Protein AF-A0A1Y0NE53-F1 (afdb_monomer_lite)

Radius of gyration: 18.26 Å; chains: 1; bounding box: 51×48×51 Å

Secondary structure (DSSP, 8-state):
---------------S----------SSPPPGGGHHHHHHHHHHHHHHTTT-B-TTSSSBTHHHHHHHHHHHHHHHHHS--S-HHHHHHHHHHTTHHHHH---HHHHHHHH-HHHHHHHHHHSPPTTS-HHHHHHHHHHHHTTS-HHHHHHHHHHHHHH--SSPPTT--HHHHHHHHHHHHHHHHHHGGG-HHHHHHHHHHHHT--SS---

pLDDT: mean 86.28, std 17.96, range [30.95, 98.81]

Foldseek 3Di:
DDDPPPPDPPDPPPPDDPPPPDDDPQQQDDDPVQVVLLVLLLVVLCVLQVPPADPPDPHGPSVLLVQLLVLLVVLCSVPNAPDSNLLSSCSNCQCSCAPRVDDLVVCCVSNNNLNSQLSVLSHFDPPDDPVVSLVSSLVSNVVHQLSSLSSNLSSLLSVLDPADDPPDDLVRLVVSLVSLVVSLVSRVVSGVVSSVSSVVSSVPYDSHDDD

Sequence (211 aa):
MDVSTSRTFQHIRIKESVTMQGIPPVQNPVSLSGTDAWLSAWIFAAETHAKQTMPGSERPYLQHLGHVAMEILVAHQHQALPDLNLAMMCAVLHDSIEDQGVSHDLLARKFGQAVANGVLALSKRDDLPKAEAMADSLARIRLQPPSVWCVKLADRISNLSSPPPPHWSGEKAGLYAREGETILLALGDAHAYLAERLRQKSDRYPLTLPL

Structure (mmCIF, N/CA/C/O backbone):
data_AF-A0A1Y0NE53-F1
#
_entry.id   AF-A0A1Y0NE53-F1
#
loop_
_atom_site.group_PDB
_atom_site.id
_atom_site.type_symbol
_atom_site.label_atom_id
_atom_site.label_alt_id
_atom_site.label_comp_id
_atom_site.label_asym_id
_atom_site.label_entity_id
_atom_site.label_seq_id
_atom_site.pdbx_PDB_ins_code
_atom_site.Cartn_x
_atom_site.Cartn_y
_atom_site.Cartn_z
_atom_site.occupancy
_atom_site.B_iso_or_equiv
_atom_site.auth_seq_id
_atom_site.auth_comp_id
_atom_site.auth_asym_id
_atom_site.auth_atom_id
_atom_site.pdbx_PDB_model_num
ATOM 1 N N . MET A 1 1 ? 36.417 11.477 28.570 1.00 37.09 1 MET A N 1
ATOM 2 C CA . MET A 1 1 ? 35.772 10.606 27.570 1.00 37.09 1 MET A CA 1
ATOM 3 C C . MET A 1 1 ? 34.435 11.244 27.275 1.00 37.09 1 MET A C 1
ATOM 5 O O . MET A 1 1 ? 33.547 11.166 28.108 1.00 37.09 1 MET A O 1
ATOM 9 N N . ASP A 1 2 ? 34.372 11.997 26.185 1.00 30.95 2 ASP A N 1
ATOM 10 C CA . ASP A 1 2 ? 33.197 12.764 25.781 1.00 30.95 2 ASP A CA 1
ATOM 11 C C . ASP A 1 2 ? 32.654 12.121 24.501 1.00 30.95 2 ASP A C 1
ATOM 13 O O . ASP A 1 2 ? 33.385 11.972 23.518 1.00 30.95 2 ASP A O 1
ATOM 17 N N . VAL A 1 3 ? 31.418 11.627 24.553 1.00 39.97 3 VAL A N 1
ATOM 18 C CA . VAL A 1 3 ? 30.765 10.920 23.445 1.00 39.97 3 VAL A CA 1
ATOM 19 C C . VAL A 1 3 ? 30.000 11.954 22.628 1.00 39.97 3 VAL A C 1
ATOM 21 O O . VAL A 1 3 ? 28.787 12.102 22.740 1.00 39.97 3 VAL A O 1
ATOM 24 N N . SER A 1 4 ? 30.724 12.671 21.773 1.00 37.38 4 SER A N 1
ATOM 25 C CA . SER A 1 4 ? 30.123 13.466 20.704 1.00 37.38 4 SER A CA 1
ATOM 26 C C . SER A 1 4 ? 29.714 12.531 19.565 1.00 37.38 4 SER A C 1
ATOM 28 O O . SER A 1 4 ? 30.517 12.172 18.706 1.00 37.38 4 SER A O 1
ATOM 30 N N . THR A 1 5 ? 28.453 12.100 19.555 1.00 40.59 5 THR A N 1
ATOM 31 C CA . THR A 1 5 ? 27.825 11.514 18.359 1.00 40.59 5 THR A CA 1
ATOM 32 C C . THR A 1 5 ? 27.088 12.613 17.603 1.00 40.59 5 THR A C 1
ATOM 34 O O . THR A 1 5 ? 25.864 12.683 17.574 1.00 40.59 5 THR A O 1
ATOM 37 N N . SER A 1 6 ? 27.855 13.496 16.964 1.00 40.50 6 SER A N 1
ATOM 38 C CA . SER A 1 6 ? 27.324 14.379 15.928 1.00 40.50 6 SER A CA 1
ATOM 39 C C . SER A 1 6 ? 27.139 13.562 14.647 1.00 40.50 6 SER A C 1
ATOM 41 O O . SER A 1 6 ? 28.058 13.422 13.841 1.00 40.50 6 SER A O 1
ATOM 43 N N . ARG A 1 7 ? 25.961 12.948 14.471 1.00 46.78 7 ARG A N 1
ATOM 44 C CA . ARG A 1 7 ? 25.564 12.409 13.163 1.00 46.78 7 ARG A CA 1
ATOM 45 C C . ARG A 1 7 ? 25.178 13.579 12.270 1.00 46.78 7 ARG A C 1
ATOM 47 O O . ARG A 1 7 ? 24.151 14.226 12.451 1.00 46.78 7 ARG A O 1
ATOM 54 N N . THR A 1 8 ? 26.055 13.853 11.321 1.00 41.12 8 THR A N 1
ATOM 55 C CA . THR A 1 8 ? 25.928 14.894 10.314 1.00 41.12 8 THR A CA 1
ATOM 56 C C . THR A 1 8 ? 24.722 14.606 9.411 1.00 41.12 8 THR A C 1
ATOM 58 O O . THR A 1 8 ? 24.760 13.691 8.594 1.00 41.12 8 THR A O 1
ATOM 61 N N . PHE A 1 9 ? 23.653 15.400 9.517 1.00 44.00 9 PHE A N 1
ATOM 62 C CA . PHE A 1 9 ? 22.624 15.492 8.476 1.00 44.00 9 PHE A CA 1
ATOM 63 C C . PHE A 1 9 ? 23.214 16.246 7.276 1.00 44.00 9 PHE A C 1
ATOM 65 O O . PHE A 1 9 ? 23.036 17.454 7.125 1.00 44.00 9 PHE A O 1
ATOM 72 N N . GLN A 1 10 ? 23.975 15.557 6.426 1.00 47.59 10 GLN A N 1
ATOM 73 C CA . GLN A 1 10 ? 24.395 16.122 5.148 1.00 47.59 10 GLN A CA 1
ATOM 74 C C . GLN A 1 10 ? 23.252 16.006 4.125 1.00 47.59 10 GLN A C 1
ATOM 76 O O . GLN A 1 10 ? 23.006 14.957 3.548 1.00 47.59 10 GLN A O 1
ATOM 81 N N . HIS A 1 11 ? 22.604 17.150 3.888 1.00 43.47 11 HIS A N 1
ATOM 82 C CA . HIS A 1 11 ? 21.958 17.556 2.634 1.00 43.47 11 HIS A CA 1
ATOM 83 C C . HIS A 1 11 ? 20.793 16.705 2.095 1.00 43.47 11 HIS A C 1
ATOM 85 O O . HIS A 1 11 ? 20.888 16.113 1.021 1.00 43.47 11 HIS A O 1
ATOM 91 N N . ILE A 1 12 ? 19.609 16.828 2.705 1.00 47.75 12 ILE A N 1
ATOM 92 C CA . ILE A 1 12 ? 18.363 16.718 1.927 1.00 47.75 12 ILE A CA 1
ATOM 93 C C . ILE A 1 12 ? 18.223 18.022 1.127 1.00 47.75 12 ILE A C 1
ATOM 95 O O . ILE A 1 12 ? 17.669 19.010 1.604 1.00 47.75 12 ILE A O 1
ATOM 99 N N . ARG A 1 13 ? 18.782 18.067 -0.088 1.00 45.47 13 ARG A N 1
ATOM 100 C CA . ARG A 1 13 ? 18.422 19.110 -1.059 1.00 45.47 13 ARG A CA 1
ATOM 101 C C . ARG A 1 13 ? 17.081 18.723 -1.671 1.00 45.47 13 ARG A C 1
ATOM 103 O O . ARG A 1 13 ? 17.039 17.843 -2.527 1.00 45.47 13 ARG A O 1
ATOM 110 N N . ILE A 1 14 ? 16.006 19.401 -1.273 1.00 45.88 14 ILE A N 1
ATOM 111 C CA . ILE A 1 14 ? 14.791 19.455 -2.090 1.00 45.88 14 ILE A CA 1
ATOM 112 C C . ILE A 1 14 ? 15.197 20.197 -3.368 1.00 45.88 14 ILE A C 1
ATOM 114 O O . ILE A 1 14 ? 15.384 21.414 -3.356 1.00 45.88 14 ILE A O 1
ATOM 118 N N . LYS A 1 15 ? 15.466 19.460 -4.450 1.00 46.59 15 LYS A N 1
ATOM 119 C CA . LYS A 1 15 ? 15.551 20.073 -5.774 1.00 46.59 15 LYS A CA 1
ATOM 120 C C . LYS A 1 15 ? 14.121 20.434 -6.165 1.00 46.59 15 LYS A C 1
ATOM 122 O O . LYS A 1 15 ? 13.265 19.561 -6.164 1.00 46.59 15 LYS A O 1
ATOM 127 N N . GLU A 1 16 ? 13.941 21.711 -6.485 1.00 44.56 16 GLU A N 1
ATOM 128 C CA . GLU A 1 16 ? 12.728 22.347 -7.009 1.00 44.56 16 GLU A CA 1
ATOM 129 C C . GLU A 1 16 ? 11.716 22.808 -5.950 1.00 44.56 16 GLU A C 1
ATOM 131 O O . GLU A 1 16 ? 11.039 22.043 -5.269 1.00 44.56 16 GLU A O 1
ATOM 136 N N . SER A 1 17 ? 11.603 24.132 -5.842 1.00 44.09 17 SER A N 1
ATOM 137 C CA . SER A 1 17 ? 10.456 24.813 -5.259 1.00 44.09 17 SER A CA 1
ATOM 138 C C . SER A 1 17 ? 9.225 24.501 -6.110 1.00 44.09 17 SER A C 1
ATOM 140 O O . SER A 1 17 ? 9.091 25.023 -7.219 1.00 44.09 17 SER A O 1
ATOM 142 N N . VAL A 1 18 ? 8.322 23.660 -5.602 1.00 47.78 18 VAL A N 1
ATOM 143 C CA . VAL A 1 18 ? 6.998 23.479 -6.207 1.00 47.78 18 VAL A CA 1
ATOM 144 C C . VAL A 1 18 ? 6.294 24.830 -6.158 1.00 47.78 18 VAL A C 1
ATOM 146 O O . VAL A 1 18 ? 5.999 25.362 -5.088 1.00 47.78 18 VAL A O 1
ATOM 149 N N . THR A 1 19 ? 6.084 25.430 -7.326 1.00 40.62 19 THR A N 1
ATOM 150 C CA . THR A 1 19 ? 5.392 26.714 -7.429 1.00 40.62 19 THR A CA 1
ATOM 151 C C . THR A 1 19 ? 3.905 26.447 -7.189 1.00 40.62 19 THR A C 1
ATOM 153 O O . THR A 1 19 ? 3.251 25.800 -8.000 1.00 40.62 19 THR A O 1
ATOM 156 N N . MET A 1 20 ? 3.375 26.899 -6.050 1.00 44.88 20 MET A N 1
ATOM 157 C CA . MET A 1 20 ? 1.957 26.775 -5.677 1.00 44.88 20 MET A CA 1
ATOM 158 C C . MET A 1 20 ? 1.102 27.797 -6.451 1.00 44.88 20 MET A C 1
ATOM 160 O O . MET A 1 20 ? 0.566 28.734 -5.864 1.00 44.88 20 MET A O 1
ATOM 164 N N . GLN A 1 21 ? 1.001 27.677 -7.776 1.00 38.94 21 GLN A N 1
ATOM 165 C CA . GLN A 1 21 ? 0.073 28.487 -8.573 1.00 38.94 21 GLN A CA 1
ATOM 166 C C . GLN A 1 21 ? -1.039 27.607 -9.144 1.00 38.94 21 GLN A C 1
ATOM 168 O O . GLN A 1 21 ? -0.774 26.661 -9.877 1.00 38.94 21 GLN A O 1
ATOM 173 N N . GLY A 1 22 ? -2.287 27.949 -8.806 1.00 49.19 22 GLY A N 1
ATOM 174 C CA . GLY A 1 22 ? -3.484 27.380 -9.429 1.00 49.19 22 GLY A CA 1
ATOM 175 C C . GLY A 1 22 ? -3.966 26.047 -8.856 1.00 49.19 22 GLY A C 1
ATOM 176 O O . GLY A 1 22 ? -4.338 25.178 -9.636 1.00 49.19 22 GLY A O 1
ATOM 177 N N . ILE A 1 23 ? -3.986 25.872 -7.525 1.00 53.16 23 ILE A N 1
ATOM 178 C CA . ILE A 1 23 ? -4.609 24.684 -6.915 1.00 53.16 23 ILE A CA 1
ATOM 179 C C . ILE A 1 23 ? -6.093 24.664 -7.330 1.00 53.16 23 ILE A C 1
ATOM 181 O O . ILE A 1 23 ? -6.829 25.582 -6.950 1.00 53.16 23 ILE A O 1
ATOM 185 N N . PRO A 1 24 ? -6.545 23.679 -8.130 1.00 58.25 24 PRO A N 1
ATOM 186 C CA . PRO A 1 24 ? -7.953 23.565 -8.486 1.00 58.25 24 PRO A CA 1
ATOM 187 C C . PRO A 1 24 ? -8.789 23.346 -7.214 1.00 58.25 24 PRO A C 1
ATOM 189 O O . PRO A 1 24 ? -8.268 22.830 -6.222 1.00 58.25 24 PRO A O 1
ATOM 192 N N . PRO A 1 25 ? -10.080 23.725 -7.203 1.00 62.28 25 PRO A N 1
ATOM 193 C CA . PRO A 1 25 ? -10.932 23.495 -6.042 1.00 62.28 25 PRO A CA 1
ATOM 194 C C . PRO A 1 25 ? -10.909 22.012 -5.650 1.00 62.28 25 PRO A C 1
ATOM 196 O O . PRO A 1 25 ? -11.067 21.134 -6.501 1.00 62.28 25 PRO A O 1
ATOM 199 N N . VAL A 1 26 ? -10.694 21.746 -4.358 1.00 62.19 26 VAL A N 1
ATOM 200 C CA . VAL A 1 26 ? -10.691 20.389 -3.799 1.00 62.19 26 VAL A CA 1
ATOM 201 C C . VAL A 1 26 ? -12.082 19.792 -4.000 1.00 62.19 26 VAL A C 1
ATOM 203 O O . VAL A 1 26 ? -13.040 20.247 -3.382 1.00 62.19 26 VAL A O 1
ATOM 206 N N . GLN A 1 27 ? -12.195 18.798 -4.882 1.00 70.75 27 GLN A N 1
ATOM 207 C CA . GLN A 1 27 ? -13.490 18.208 -5.235 1.00 70.75 27 GLN A CA 1
ATOM 208 C C . GLN A 1 27 ? -14.036 17.334 -4.101 1.00 70.75 27 GLN A C 1
ATOM 210 O O . GLN A 1 27 ? -15.212 17.427 -3.764 1.00 70.75 27 GLN A O 1
ATOM 215 N N . ASN A 1 28 ? -13.160 16.548 -3.466 1.00 73.19 28 ASN A N 1
ATOM 216 C CA . ASN A 1 28 ? -13.494 15.672 -2.344 1.00 73.19 28 ASN A CA 1
ATOM 217 C C . ASN A 1 28 ? -12.627 16.048 -1.128 1.00 73.19 28 ASN A C 1
ATOM 219 O O . ASN A 1 28 ? -11.470 15.619 -1.046 1.00 73.19 28 ASN A O 1
ATOM 223 N N . PRO A 1 29 ? -13.115 16.916 -0.219 1.00 67.31 29 PRO A N 1
ATOM 224 C CA . PRO A 1 29 ? -12.341 17.351 0.938 1.00 67.31 29 PRO A CA 1
ATOM 225 C C . PRO A 1 29 ? -12.184 16.226 1.965 1.00 67.31 29 PRO A C 1
ATOM 227 O O . PRO A 1 29 ? -13.126 15.499 2.272 1.00 67.31 29 PRO A O 1
ATOM 230 N N . VAL A 1 30 ? -10.986 16.122 2.543 1.00 71.94 30 VAL A N 1
ATOM 231 C CA . VAL A 1 30 ? -10.707 15.188 3.638 1.00 71.94 30 VAL A CA 1
ATOM 232 C C . VAL A 1 30 ? -11.425 15.654 4.904 1.00 71.94 30 VAL A C 1
ATOM 234 O O . VAL A 1 30 ? -11.271 16.799 5.330 1.00 71.94 30 VAL A O 1
ATOM 237 N N . SER A 1 31 ? -12.180 14.756 5.536 1.00 69.75 31 SER A N 1
ATOM 238 C CA . SER A 1 31 ? -12.740 15.003 6.867 1.00 69.75 31 SER A CA 1
ATOM 239 C C . SER A 1 31 ? -11.640 14.961 7.929 1.00 69.75 31 SER A C 1
ATOM 241 O O . SER A 1 31 ? -10.883 13.994 8.009 1.00 69.75 31 SER A O 1
ATOM 243 N N . LEU A 1 32 ? -11.594 15.974 8.801 1.00 61.81 32 LEU A N 1
ATOM 244 C CA . LEU A 1 32 ? -10.631 16.055 9.909 1.00 61.81 32 LEU A CA 1
ATOM 245 C C . LEU A 1 32 ? -10.813 14.945 10.959 1.00 61.81 32 LEU A C 1
ATOM 247 O O . LEU A 1 32 ? -9.908 14.681 11.737 1.00 61.81 32 LEU A O 1
ATOM 251 N N . SER A 1 33 ? -11.955 14.253 10.970 1.00 63.28 33 SER A N 1
ATOM 252 C CA . SER A 1 33 ? -12.230 13.178 11.938 1.00 63.28 33 SER A CA 1
ATOM 253 C C . SER A 1 33 ? -11.280 11.970 11.842 1.00 63.28 33 SER A C 1
ATOM 255 O O . SER A 1 33 ? -11.212 11.184 12.782 1.00 63.28 33 SER A O 1
ATOM 257 N N . GLY A 1 34 ? -10.540 11.814 10.735 1.00 68.56 34 GLY A N 1
ATOM 258 C CA . GLY A 1 34 ? -9.596 10.708 10.523 1.00 68.56 34 GLY A CA 1
ATOM 259 C C . GLY A 1 34 ? -8.123 11.031 10.801 1.00 68.56 34 GLY A C 1
ATOM 260 O O . GLY A 1 34 ? -7.309 10.110 10.879 1.00 68.56 34 GLY A O 1
ATOM 261 N N . THR A 1 35 ? -7.749 12.305 10.962 1.00 80.38 35 THR A N 1
ATOM 262 C CA . THR A 1 35 ? -6.332 12.715 10.923 1.00 80.38 35 THR A CA 1
ATOM 263 C C . THR A 1 35 ? -5.513 12.180 12.094 1.00 80.38 35 THR A C 1
ATOM 265 O O . THR A 1 35 ? -4.360 11.796 11.900 1.00 80.38 35 THR A O 1
ATOM 268 N N . ASP A 1 36 ? -6.108 12.073 13.284 1.00 88.75 36 ASP A N 1
ATOM 269 C CA . ASP A 1 36 ? -5.422 11.542 14.470 1.00 88.75 36 ASP A CA 1
ATOM 270 C C . ASP A 1 36 ? -5.129 10.043 14.334 1.00 88.75 36 ASP A C 1
ATOM 272 O O . ASP A 1 36 ? -4.059 9.567 14.723 1.00 88.75 36 ASP A O 1
ATOM 276 N N . ALA A 1 37 ? -6.050 9.291 13.720 1.00 91.06 37 ALA A N 1
ATOM 277 C CA . ALA A 1 37 ? -5.844 7.876 13.432 1.00 91.06 37 ALA A CA 1
ATOM 278 C C . ALA A 1 37 ? -4.706 7.688 12.420 1.00 91.06 37 ALA A C 1
ATOM 280 O O . ALA A 1 37 ? -3.823 6.856 12.641 1.00 91.06 37 ALA A O 1
ATOM 281 N N . TRP A 1 38 ? -4.677 8.503 11.360 1.00 95.38 38 TRP A N 1
ATOM 282 C CA . TRP A 1 38 ? -3.624 8.450 10.343 1.00 95.38 38 TRP A CA 1
ATOM 283 C C . TRP A 1 38 ? -2.262 8.803 10.930 1.00 95.38 38 TRP A C 1
ATOM 285 O O . TRP A 1 38 ? -1.285 8.110 10.659 1.00 95.38 38 TRP A O 1
ATOM 295 N N . LEU A 1 39 ? -2.197 9.828 11.784 1.00 95.62 39 LEU A N 1
ATOM 296 C CA . LEU A 1 39 ? -0.970 10.191 12.485 1.00 95.62 39 LEU A CA 1
ATOM 297 C C . LEU A 1 39 ? -0.504 9.063 13.417 1.00 95.62 39 LEU A C 1
ATOM 299 O O . LEU A 1 39 ? 0.679 8.730 13.434 1.00 95.62 39 LEU A O 1
ATOM 303 N N . SER A 1 40 ? -1.423 8.421 14.144 1.00 96.00 40 SER A N 1
ATOM 304 C CA . SER A 1 40 ? -1.111 7.273 15.007 1.00 96.00 40 SER A CA 1
ATOM 305 C C . SER A 1 40 ? -0.586 6.063 14.225 1.00 96.00 40 SER A C 1
ATOM 307 O O . SER A 1 40 ? 0.326 5.374 14.694 1.00 96.00 40 SER A O 1
ATOM 309 N N . ALA A 1 41 ? -1.134 5.793 13.036 1.00 97.75 41 ALA A N 1
ATOM 310 C CA . ALA A 1 41 ? -0.610 4.771 12.130 1.00 97.75 41 ALA A CA 1
ATOM 311 C C . ALA A 1 41 ? 0.755 5.163 11.561 1.00 97.75 41 ALA A C 1
ATOM 313 O O . ALA A 1 41 ? 1.652 4.327 11.513 1.00 97.75 41 ALA A O 1
ATOM 314 N N . TRP A 1 42 ? 0.935 6.431 11.190 1.00 98.44 42 TRP A N 1
ATOM 315 C CA . TRP A 1 42 ? 2.186 6.939 10.633 1.00 98.44 42 TRP A CA 1
ATOM 316 C C . TRP A 1 42 ? 3.338 6.858 11.630 1.00 98.44 42 TRP A C 1
ATOM 318 O O . TRP A 1 42 ? 4.410 6.377 11.278 1.00 98.44 42 TRP A O 1
ATOM 328 N N . ILE A 1 43 ? 3.115 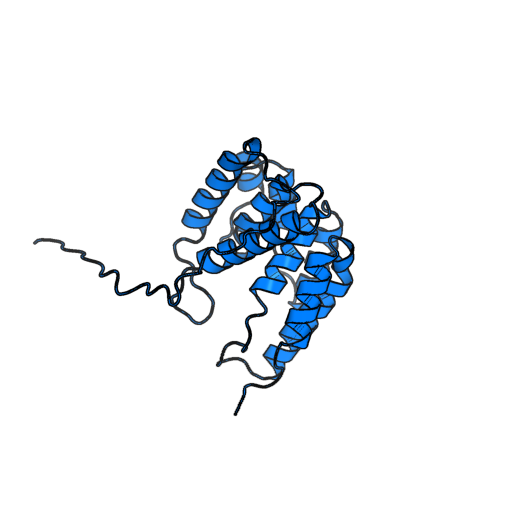7.271 12.882 1.00 98.31 43 ILE A N 1
ATOM 329 C CA . ILE A 1 43 ? 4.113 7.153 13.955 1.00 98.31 43 ILE A CA 1
ATOM 330 C C . ILE A 1 43 ? 4.490 5.684 14.158 1.00 98.31 43 ILE A C 1
ATOM 332 O O . ILE A 1 43 ? 5.671 5.348 14.148 1.00 98.31 43 ILE A O 1
ATOM 336 N N . PHE A 1 44 ? 3.494 4.798 14.251 1.00 98.50 44 PHE A N 1
ATOM 337 C CA . PHE A 1 44 ? 3.737 3.365 14.401 1.00 98.50 44 PHE A CA 1
ATOM 338 C C . PHE A 1 44 ? 4.538 2.783 13.228 1.00 98.50 44 PHE A C 1
ATOM 340 O O . PHE A 1 44 ? 5.483 2.028 13.445 1.00 98.50 44 PHE A O 1
ATOM 347 N N . ALA A 1 45 ? 4.198 3.143 11.989 1.00 98.56 45 ALA A N 1
ATOM 348 C CA . ALA A 1 45 ? 4.926 2.698 10.806 1.00 98.56 45 ALA A CA 1
ATOM 349 C C . ALA A 1 45 ? 6.359 3.254 10.782 1.00 98.56 45 ALA A C 1
ATOM 351 O O . ALA A 1 45 ? 7.301 2.519 10.501 1.00 98.56 45 ALA A O 1
ATOM 352 N N . ALA A 1 46 ? 6.554 4.525 11.135 1.00 98.38 46 ALA A N 1
ATOM 353 C CA . ALA A 1 46 ? 7.878 5.135 11.207 1.00 98.38 46 ALA A CA 1
ATOM 354 C C . ALA A 1 46 ? 8.785 4.435 12.232 1.00 98.38 46 ALA A C 1
ATOM 356 O O . ALA A 1 46 ? 9.959 4.208 11.947 1.00 98.38 46 ALA A O 1
ATOM 357 N N . GLU A 1 47 ? 8.246 4.054 13.392 1.00 98.31 47 GLU A N 1
ATOM 358 C CA . GLU A 1 47 ? 8.964 3.272 14.407 1.00 98.31 47 GLU A CA 1
ATOM 359 C C . GLU A 1 47 ? 9.254 1.844 13.924 1.00 98.31 47 GLU A C 1
ATOM 361 O O . GLU A 1 47 ? 10.382 1.363 14.042 1.00 98.31 47 GLU A O 1
ATOM 366 N N . THR A 1 48 ? 8.254 1.192 13.327 1.00 98.38 48 THR A N 1
ATOM 367 C CA . THR A 1 48 ? 8.329 -0.186 12.814 1.00 98.38 48 THR A CA 1
ATOM 368 C C . THR A 1 48 ? 9.379 -0.320 11.708 1.00 98.38 48 THR A C 1
ATOM 370 O O . THR A 1 48 ? 10.205 -1.226 11.738 1.00 98.38 48 THR A O 1
ATOM 373 N N . HIS A 1 49 ? 9.417 0.630 10.774 1.00 98.06 49 HIS A N 1
ATOM 374 C CA . HIS A 1 49 ? 10.326 0.632 9.626 1.00 98.06 49 HIS A CA 1
ATOM 375 C C . HIS A 1 49 ? 11.600 1.471 9.861 1.00 98.06 49 HIS A C 1
ATOM 377 O O . HIS A 1 49 ? 12.341 1.742 8.916 1.00 98.06 49 HIS A O 1
ATOM 383 N N . ALA A 1 50 ? 11.902 1.874 11.105 1.00 97.38 50 ALA A N 1
ATOM 384 C CA . ALA A 1 50 ? 12.976 2.828 11.425 1.00 97.38 50 ALA A CA 1
ATOM 385 C C . ALA A 1 50 ? 14.375 2.407 10.935 1.00 97.38 50 ALA A C 1
ATOM 387 O O . ALA A 1 50 ? 15.242 3.254 10.714 1.00 97.38 50 ALA A O 1
ATOM 388 N N . LYS A 1 51 ? 14.611 1.098 10.787 1.00 96.69 51 LYS A N 1
ATOM 389 C CA . LYS A 1 51 ? 15.881 0.524 10.313 1.00 96.69 51 LYS A CA 1
ATOM 390 C C . LYS A 1 51 ? 15.822 0.013 8.869 1.00 96.69 51 LYS A C 1
ATOM 392 O O . LYS A 1 51 ? 16.844 -0.444 8.365 1.00 96.69 51 LYS A O 1
ATOM 397 N N . GLN A 1 52 ? 14.661 0.065 8.214 1.00 97.50 52 GLN A N 1
ATOM 398 C CA . GLN A 1 52 ? 14.493 -0.426 6.849 1.00 97.50 52 GLN A CA 1
ATOM 399 C C . GLN A 1 52 ? 14.872 0.656 5.835 1.00 97.50 52 GLN A C 1
ATOM 401 O O . GLN A 1 52 ? 14.473 1.820 5.946 1.00 97.50 52 GLN A O 1
ATOM 406 N N . THR A 1 53 ? 15.613 0.257 4.805 1.00 95.69 53 THR A N 1
ATOM 407 C CA . THR A 1 53 ? 15.939 1.110 3.662 1.00 95.69 53 THR A CA 1
ATOM 408 C C . THR A 1 53 ? 15.309 0.577 2.381 1.00 95.69 53 THR A C 1
ATOM 410 O O . THR A 1 53 ? 14.974 -0.603 2.265 1.00 95.69 53 THR A O 1
ATOM 413 N N . MET A 1 54 ? 15.138 1.460 1.399 1.00 91.75 54 MET A N 1
ATOM 414 C CA . MET A 1 54 ? 14.688 1.079 0.063 1.00 91.75 54 MET A CA 1
ATOM 415 C C . MET A 1 54 ? 15.701 0.117 -0.582 1.00 91.75 54 MET A C 1
ATOM 417 O O . MET A 1 54 ? 16.901 0.419 -0.551 1.00 91.75 54 MET A O 1
ATOM 421 N N . PRO A 1 55 ? 15.258 -0.980 -1.230 1.00 87.56 55 PRO A N 1
ATOM 422 C CA . PRO A 1 55 ? 16.150 -1.973 -1.824 1.00 87.56 55 PRO A CA 1
ATOM 423 C C . PRO A 1 55 ? 17.240 -1.358 -2.712 1.00 87.56 55 PRO A C 1
ATOM 425 O O . PRO A 1 55 ? 16.956 -0.629 -3.664 1.00 87.56 55 PRO A O 1
ATOM 428 N N . GLY A 1 56 ? 18.502 -1.659 -2.397 1.00 85.44 56 GLY A N 1
ATOM 429 C CA . GLY A 1 56 ? 19.658 -1.153 -3.142 1.00 85.44 56 GLY A CA 1
ATOM 430 C C . GLY A 1 56 ? 19.983 0.329 -2.909 1.00 85.44 56 GLY A C 1
ATOM 431 O O . GLY A 1 56 ? 20.648 0.930 -3.749 1.00 85.44 56 GLY A O 1
ATOM 432 N N . SER A 1 57 ? 19.519 0.941 -1.813 1.00 88.44 57 SER A N 1
ATOM 433 C CA . SER A 1 57 ? 19.894 2.311 -1.437 1.00 88.44 57 SER A CA 1
ATOM 434 C C . SER A 1 57 ? 19.897 2.538 0.081 1.00 88.44 57 SER A C 1
ATOM 436 O O . SER A 1 57 ? 19.390 1.721 0.844 1.00 88.44 57 SER A O 1
ATOM 438 N N . GLU A 1 58 ? 20.422 3.686 0.513 1.00 91.56 58 GLU A N 1
ATOM 439 C CA . GLU A 1 58 ? 20.397 4.138 1.916 1.00 91.56 58 GLU A CA 1
ATOM 440 C C . GLU A 1 58 ? 19.149 4.972 2.263 1.00 91.56 58 GLU A C 1
ATOM 442 O O . GLU A 1 58 ? 19.019 5.489 3.371 1.00 91.56 58 GLU A O 1
ATOM 447 N N . ARG A 1 59 ? 18.217 5.143 1.315 1.00 91.62 59 ARG A N 1
ATOM 448 C CA . ARG A 1 59 ? 17.017 5.959 1.536 1.00 91.62 59 ARG A CA 1
ATOM 449 C C . ARG A 1 59 ? 16.067 5.260 2.517 1.00 91.62 59 ARG A C 1
ATOM 451 O O . ARG A 1 59 ? 15.840 4.061 2.343 1.00 91.62 59 ARG A O 1
ATOM 458 N N . PRO A 1 60 ? 15.472 5.976 3.490 1.00 96.00 60 PRO A N 1
ATOM 459 C CA . PRO A 1 60 ? 14.529 5.382 4.436 1.00 96.00 60 PRO A CA 1
ATOM 460 C C . PRO A 1 60 ? 13.311 4.779 3.733 1.00 96.00 60 PRO A C 1
ATOM 462 O O . PRO A 1 60 ? 12.741 5.409 2.839 1.00 96.00 60 PRO A O 1
ATOM 465 N N . TYR A 1 61 ? 12.862 3.606 4.184 1.00 96.69 61 TYR A N 1
ATOM 466 C CA . TYR A 1 61 ? 11.675 2.945 3.626 1.00 96.69 61 TYR A CA 1
ATOM 467 C C . TYR A 1 61 ? 10.391 3.767 3.798 1.00 96.69 61 TYR A C 1
ATOM 469 O O . TYR A 1 61 ? 9.485 3.696 2.974 1.00 96.69 61 TYR A O 1
ATOM 477 N N . LEU A 1 62 ? 10.349 4.640 4.811 1.00 96.62 62 LEU A N 1
ATOM 478 C CA . LEU A 1 62 ? 9.248 5.579 5.043 1.00 96.62 62 LEU A CA 1
ATOM 479 C C . LEU A 1 62 ? 8.918 6.442 3.807 1.00 96.62 62 LEU A C 1
ATOM 481 O O . LEU A 1 62 ? 7.785 6.896 3.660 1.00 96.62 62 LEU A O 1
ATOM 485 N N . GLN A 1 63 ? 9.876 6.632 2.889 1.00 95.38 63 GLN A N 1
ATOM 486 C CA . GLN A 1 63 ? 9.620 7.266 1.596 1.00 95.38 63 GLN A CA 1
ATOM 487 C C . GLN A 1 63 ? 8.566 6.505 0.768 1.00 95.38 63 GLN A C 1
ATOM 489 O O . GLN A 1 63 ? 7.675 7.142 0.209 1.00 95.38 63 GLN A O 1
ATOM 494 N N . HIS A 1 64 ? 8.646 5.171 0.691 1.00 96.69 64 HIS A N 1
ATOM 495 C CA . HIS A 1 64 ? 7.669 4.344 -0.031 1.00 96.69 64 HIS A CA 1
ATOM 496 C C . HIS A 1 64 ? 6.283 4.459 0.593 1.00 96.69 64 HIS A C 1
ATOM 498 O O . HIS A 1 64 ? 5.331 4.794 -0.107 1.00 96.69 64 HIS A O 1
ATOM 504 N N . LEU A 1 65 ? 6.186 4.311 1.917 1.00 98.25 65 LEU A N 1
ATOM 505 C CA . LEU A 1 65 ? 4.916 4.456 2.639 1.00 98.25 65 LEU A CA 1
ATOM 506 C C . LEU A 1 65 ? 4.274 5.829 2.384 1.00 98.25 65 LEU A C 1
ATOM 508 O O . LEU A 1 65 ? 3.073 5.927 2.133 1.00 98.25 65 LEU A O 1
ATOM 512 N N . GLY A 1 66 ? 5.091 6.887 2.367 1.00 97.88 66 GLY A N 1
ATOM 513 C CA . GLY A 1 66 ? 4.655 8.232 1.999 1.00 97.88 66 GLY A CA 1
ATOM 514 C C . GLY A 1 66 ? 4.139 8.326 0.567 1.00 97.88 66 GLY A C 1
ATOM 515 O O . GLY A 1 66 ? 3.086 8.915 0.345 1.00 97.88 66 GLY A O 1
ATOM 516 N N . HIS A 1 67 ? 4.829 7.725 -0.404 1.00 97.50 67 HIS A N 1
ATOM 517 C CA . HIS A 1 67 ? 4.360 7.704 -1.791 1.00 97.50 67 HIS A CA 1
ATOM 518 C C . HIS A 1 67 ? 2.997 7.010 -1.914 1.00 97.50 67 HIS A C 1
ATOM 520 O O . HIS A 1 67 ? 2.091 7.585 -2.514 1.00 97.50 67 HIS A O 1
ATOM 526 N N . VAL A 1 68 ? 2.818 5.829 -1.313 1.00 98.44 68 VAL A N 1
ATOM 527 C CA . VAL A 1 68 ? 1.543 5.087 -1.369 1.00 98.44 68 VAL A CA 1
ATOM 528 C C . VAL A 1 68 ? 0.410 5.888 -0.722 1.00 98.44 68 VAL A C 1
ATOM 530 O O . VAL A 1 68 ? -0.669 6.008 -1.301 1.00 98.44 68 VAL A O 1
ATOM 533 N N . ALA A 1 69 ? 0.653 6.500 0.439 1.00 98.06 69 ALA A N 1
ATOM 534 C CA . ALA A 1 69 ? -0.334 7.349 1.105 1.00 98.06 69 ALA A CA 1
ATOM 535 C C . ALA A 1 69 ? -0.744 8.559 0.241 1.00 98.06 69 ALA A C 1
ATOM 537 O O . ALA A 1 69 ? -1.929 8.877 0.137 1.00 98.06 69 ALA A O 1
ATOM 538 N N . MET A 1 70 ? 0.212 9.209 -0.431 1.00 97.69 70 MET A N 1
ATOM 539 C CA . MET A 1 70 ? -0.085 10.337 -1.323 1.00 97.69 70 MET A CA 1
ATOM 540 C C . MET A 1 70 ? -0.858 9.905 -2.573 1.00 97.69 70 MET A C 1
ATOM 542 O O . MET A 1 70 ? -1.771 10.615 -2.989 1.00 97.69 70 MET A O 1
ATOM 546 N N . GLU A 1 71 ? -0.556 8.734 -3.140 1.00 97.88 71 GLU A N 1
ATOM 547 C CA . GLU A 1 71 ? -1.327 8.157 -4.250 1.00 97.88 71 GLU A CA 1
ATOM 548 C C . GLU A 1 71 ? -2.802 7.946 -3.872 1.00 97.88 71 GLU A C 1
ATOM 550 O O . GLU A 1 71 ? -3.691 8.272 -4.660 1.00 97.88 71 GLU A O 1
ATOM 555 N N . ILE A 1 72 ? -3.084 7.492 -2.645 1.00 98.19 72 ILE A N 1
ATOM 556 C CA . ILE A 1 72 ? -4.458 7.353 -2.135 1.00 98.19 72 ILE A CA 1
ATOM 557 C C . ILE A 1 72 ? -5.159 8.708 -1.992 1.00 98.19 72 ILE A C 1
ATOM 559 O O . ILE A 1 72 ? -6.311 8.844 -2.408 1.00 98.19 72 ILE A O 1
ATOM 563 N N . LEU A 1 73 ? -4.485 9.720 -1.439 1.00 96.50 73 LEU A N 1
ATOM 564 C CA . LEU A 1 73 ? -5.068 11.058 -1.286 1.00 96.50 73 LEU A CA 1
ATOM 565 C C . LEU A 1 73 ? -5.378 11.704 -2.641 1.00 96.50 73 LEU A C 1
ATOM 567 O O . LEU A 1 73 ? -6.462 12.258 -2.824 1.00 96.50 73 LEU A O 1
ATOM 571 N N . VAL A 1 74 ? -4.456 11.604 -3.602 1.00 96.00 74 VAL A N 1
ATOM 572 C CA . VAL A 1 74 ? -4.660 12.114 -4.965 1.00 96.00 74 VAL A CA 1
ATOM 573 C C . VAL A 1 74 ? -5.800 11.366 -5.651 1.00 96.00 74 VAL A C 1
ATOM 575 O O . VAL A 1 74 ? -6.676 12.000 -6.241 1.00 96.00 74 VAL A O 1
ATOM 578 N N . ALA A 1 75 ? -5.844 10.036 -5.530 1.00 96.69 75 ALA A N 1
ATOM 579 C CA . ALA A 1 75 ? -6.943 9.239 -6.060 1.00 96.69 75 ALA A CA 1
ATOM 580 C C . ALA A 1 75 ? -8.292 9.704 -5.502 1.00 96.69 75 ALA A C 1
ATOM 582 O O . ALA A 1 75 ? -9.190 9.973 -6.296 1.00 96.69 75 ALA A O 1
ATOM 583 N N . HIS A 1 76 ? -8.389 9.910 -4.181 1.00 95.81 76 HIS A N 1
ATOM 584 C CA . HIS A 1 76 ? -9.599 10.409 -3.524 1.00 95.81 76 HIS A CA 1
ATOM 585 C C . HIS A 1 76 ? -10.061 11.757 -4.078 1.00 95.81 76 HIS A C 1
ATOM 587 O O . HIS A 1 76 ? -11.257 11.979 -4.267 1.00 95.81 76 HIS A O 1
ATOM 593 N N . GLN A 1 77 ? -9.127 12.668 -4.357 1.00 93.81 77 GLN A N 1
ATOM 594 C CA . GLN A 1 77 ? -9.469 13.972 -4.922 1.00 93.81 77 GLN A CA 1
ATOM 595 C C . GLN A 1 77 ? -10.047 13.879 -6.335 1.00 93.81 77 GLN A C 1
ATOM 597 O O . GLN A 1 77 ? -10.934 14.662 -6.660 1.00 93.81 77 GLN A O 1
ATOM 602 N N . HIS A 1 78 ? -9.584 12.934 -7.156 1.00 93.44 78 HIS A N 1
ATOM 603 C CA . HIS A 1 78 ? -10.107 12.726 -8.510 1.00 93.44 78 HIS A CA 1
ATOM 604 C C . HIS A 1 78 ? -11.409 11.918 -8.538 1.00 93.44 78 HIS A C 1
ATOM 606 O O . HIS A 1 78 ? -12.276 12.165 -9.374 1.00 93.44 78 HIS A O 1
ATOM 612 N N . GLN A 1 79 ? -11.543 10.942 -7.647 1.00 93.62 79 GLN A N 1
ATOM 613 C CA . GLN A 1 79 ? -12.721 10.101 -7.492 1.00 93.62 79 GLN A CA 1
ATOM 614 C C . GLN A 1 79 ? -12.783 9.662 -6.027 1.00 93.62 79 GLN A C 1
ATOM 616 O O . GLN A 1 79 ? -11.823 9.121 -5.494 1.00 93.62 79 GLN A O 1
ATOM 621 N N . ALA A 1 80 ? -13.906 9.903 -5.352 1.00 95.38 80 ALA A N 1
ATOM 622 C CA . ALA A 1 80 ? -14.013 9.573 -3.937 1.00 95.38 80 ALA A CA 1
ATOM 623 C C . ALA A 1 80 ? -13.843 8.060 -3.710 1.00 95.38 80 ALA A C 1
ATOM 625 O O . ALA A 1 80 ? -14.570 7.243 -4.280 1.00 95.38 80 ALA A O 1
ATOM 626 N N . LEU A 1 81 ? -12.897 7.691 -2.843 1.00 95.88 81 LEU A N 1
ATOM 627 C CA . LEU A 1 81 ? -12.795 6.324 -2.334 1.00 95.88 81 LEU A CA 1
ATOM 628 C C . LEU A 1 81 ? -14.000 5.999 -1.430 1.00 95.88 81 LEU A C 1
ATOM 630 O O . LEU A 1 81 ? -14.396 6.865 -0.647 1.00 95.88 81 LEU A O 1
ATOM 634 N N . PRO A 1 82 ? -14.519 4.753 -1.457 1.00 93.56 82 PRO A N 1
ATOM 635 C CA . PRO A 1 82 ? -15.644 4.340 -0.610 1.00 93.56 82 PRO A CA 1
ATOM 636 C C . PRO A 1 82 ? -15.386 4.519 0.891 1.00 93.56 82 PRO A C 1
ATOM 638 O O . PRO A 1 82 ? -16.267 4.945 1.629 1.00 93.56 82 PRO A O 1
ATOM 641 N N . ASP A 1 83 ? -14.166 4.209 1.331 1.00 96.00 83 ASP A N 1
ATOM 642 C CA . ASP A 1 83 ? -13.691 4.436 2.695 1.00 96.00 83 ASP A CA 1
ATOM 643 C C . ASP A 1 83 ? -12.239 4.925 2.645 1.00 96.00 83 ASP A C 1
ATOM 645 O O . ASP A 1 83 ? -11.303 4.133 2.481 1.00 96.00 83 ASP A O 1
ATOM 649 N N . LEU A 1 84 ? -12.061 6.245 2.733 1.00 96.19 84 LEU A N 1
ATOM 650 C CA . LEU A 1 84 ? -10.742 6.875 2.723 1.00 96.19 84 LEU A CA 1
ATOM 651 C C . LEU A 1 84 ? -9.936 6.542 3.983 1.00 96.19 84 LEU A C 1
ATOM 653 O O . LEU A 1 84 ? -8.723 6.372 3.897 1.00 96.19 84 LEU A O 1
ATOM 657 N N . ASN A 1 85 ? -10.591 6.436 5.142 1.00 96.12 85 ASN A N 1
ATOM 658 C CA . ASN A 1 85 ? -9.898 6.170 6.398 1.00 96.12 85 ASN A CA 1
ATOM 659 C C . ASN A 1 85 ? -9.265 4.783 6.374 1.00 96.12 85 ASN A C 1
ATOM 661 O O . ASN A 1 85 ? -8.077 4.656 6.664 1.00 96.12 85 ASN A O 1
ATOM 665 N N . LEU A 1 86 ? -10.017 3.761 5.961 1.00 97.69 86 LEU A N 1
ATOM 666 C CA . LEU A 1 86 ? -9.479 2.414 5.800 1.00 97.69 86 LEU A CA 1
ATOM 667 C C . LEU A 1 86 ? -8.328 2.386 4.786 1.00 97.69 86 LEU A C 1
ATOM 669 O O . LEU A 1 86 ? -7.279 1.819 5.082 1.00 97.69 86 LEU A O 1
ATOM 673 N N . ALA A 1 87 ? -8.494 3.030 3.624 1.00 98.38 87 ALA A N 1
ATOM 674 C CA . ALA A 1 87 ? -7.452 3.077 2.597 1.00 98.38 87 ALA A CA 1
ATOM 675 C C . ALA A 1 87 ? -6.160 3.730 3.113 1.00 98.38 87 ALA A C 1
ATOM 677 O O . ALA A 1 87 ? -5.083 3.176 2.920 1.00 98.38 87 ALA A O 1
ATOM 678 N N . MET A 1 88 ? -6.257 4.867 3.807 1.00 98.00 88 MET A N 1
ATOM 679 C CA . MET A 1 88 ? -5.096 5.572 4.359 1.00 98.00 88 MET A CA 1
ATOM 680 C C . MET A 1 88 ? -4.392 4.766 5.447 1.00 98.00 88 MET A C 1
ATOM 682 O O . MET A 1 88 ? -3.169 4.636 5.422 1.00 98.00 88 MET A O 1
ATOM 686 N N . MET A 1 89 ? -5.149 4.175 6.374 1.00 98.19 89 MET A N 1
ATOM 687 C CA . MET A 1 89 ? -4.580 3.339 7.434 1.00 98.19 89 MET A CA 1
ATOM 688 C C . MET A 1 89 ? -3.879 2.107 6.850 1.00 98.19 89 MET A C 1
ATOM 690 O O . MET A 1 89 ? -2.748 1.809 7.230 1.00 98.19 89 MET A O 1
ATOM 694 N N . CYS A 1 90 ? -4.504 1.423 5.887 1.00 98.75 90 CYS A N 1
ATOM 695 C CA . CYS A 1 90 ? -3.886 0.293 5.199 1.00 98.75 90 CYS A CA 1
ATOM 696 C C . CYS A 1 90 ? -2.670 0.720 4.367 1.00 98.75 90 CYS A C 1
ATOM 698 O O . CYS A 1 90 ? -1.660 0.036 4.428 1.00 98.75 90 CYS A O 1
ATOM 700 N N . ALA A 1 91 ? -2.711 1.847 3.650 1.00 98.62 91 ALA A N 1
ATOM 701 C CA . ALA A 1 91 ? -1.577 2.351 2.870 1.00 98.62 91 ALA A CA 1
ATOM 702 C C . ALA A 1 91 ? -0.339 2.614 3.732 1.00 98.62 91 ALA A C 1
ATOM 704 O O . ALA A 1 91 ? 0.770 2.247 3.355 1.00 98.62 91 ALA A O 1
ATOM 705 N N . VAL A 1 92 ? -0.522 3.200 4.913 1.00 98.50 92 VAL A N 1
ATOM 706 C CA . VAL A 1 92 ? 0.582 3.482 5.839 1.00 98.50 92 VAL A CA 1
ATOM 707 C C . VAL A 1 92 ? 1.145 2.206 6.475 1.00 98.50 92 VAL A C 1
ATOM 709 O O . VAL A 1 92 ? 2.328 2.157 6.793 1.00 98.50 92 VAL A O 1
ATOM 712 N N . LEU A 1 93 ? 0.319 1.170 6.648 1.00 98.75 93 LEU A N 1
ATOM 713 C CA . LEU A 1 93 ? 0.673 -0.048 7.382 1.00 98.75 93 LEU A CA 1
ATOM 714 C C . LEU A 1 93 ? 0.927 -1.278 6.490 1.00 98.75 93 LEU A C 1
ATOM 716 O O . LEU A 1 93 ? 1.250 -2.330 7.038 1.00 98.75 93 LEU A O 1
ATOM 720 N N . HIS A 1 94 ? 0.764 -1.188 5.164 1.00 98.69 94 HIS A N 1
ATOM 721 C CA . HIS A 1 94 ? 0.642 -2.359 4.277 1.00 98.69 94 HIS A CA 1
ATOM 722 C C . HIS A 1 94 ? 1.812 -3.352 4.348 1.00 98.69 94 HIS A C 1
ATOM 724 O O . HIS A 1 94 ? 1.577 -4.557 4.282 1.00 98.69 94 HIS A O 1
ATOM 730 N N . ASP A 1 95 ? 3.032 -2.859 4.567 1.00 98.19 95 ASP A N 1
ATOM 731 C CA . ASP A 1 95 ? 4.243 -3.686 4.642 1.00 98.19 95 ASP A CA 1
ATOM 732 C C . ASP A 1 95 ? 4.645 -4.064 6.075 1.00 98.19 95 ASP A C 1
ATOM 734 O O . ASP A 1 95 ? 5.638 -4.755 6.285 1.00 98.19 95 ASP A O 1
ATOM 738 N N . SER A 1 96 ? 3.896 -3.633 7.093 1.00 98.38 96 SER A N 1
ATOM 739 C CA . SER A 1 96 ? 4.279 -3.868 8.494 1.00 98.38 96 SER A CA 1
ATOM 740 C C . SER A 1 96 ? 4.276 -5.353 8.873 1.00 98.38 96 SER A C 1
ATOM 742 O O . SER A 1 96 ? 5.148 -5.801 9.619 1.00 98.38 96 SER A O 1
ATOM 744 N N . ILE A 1 97 ? 3.327 -6.134 8.346 1.00 98.06 97 ILE A N 1
ATOM 745 C CA . ILE A 1 97 ? 3.299 -7.588 8.551 1.00 98.06 97 ILE A CA 1
ATOM 746 C C . ILE A 1 97 ? 4.372 -8.261 7.682 1.00 98.06 97 ILE A C 1
ATOM 748 O O . ILE A 1 97 ? 5.156 -9.042 8.213 1.00 98.06 97 ILE A O 1
ATOM 752 N N . GLU A 1 98 ? 4.421 -7.948 6.379 1.00 96.06 98 GLU A N 1
ATOM 753 C CA . GLU A 1 98 ? 5.317 -8.607 5.410 1.00 96.06 98 GLU A CA 1
ATOM 754 C C . GLU A 1 98 ? 6.802 -8.378 5.728 1.00 96.06 98 GLU A C 1
ATOM 756 O O . GLU A 1 98 ? 7.561 -9.337 5.836 1.00 96.06 98 GLU A O 1
ATOM 761 N N . ASP A 1 99 ? 7.213 -7.124 5.928 1.00 96.12 99 ASP A N 1
ATOM 762 C CA . ASP A 1 99 ? 8.634 -6.773 6.014 1.00 96.12 99 ASP A CA 1
ATOM 763 C C . ASP A 1 99 ? 9.166 -6.736 7.448 1.00 96.12 99 ASP A C 1
ATOM 765 O O . ASP A 1 99 ? 10.371 -6.873 7.670 1.00 96.12 99 ASP A O 1
ATOM 769 N N . GLN A 1 100 ? 8.288 -6.489 8.424 1.00 97.31 100 GLN A N 1
ATOM 770 C CA . GLN A 1 100 ? 8.683 -6.233 9.814 1.00 97.31 100 GLN A CA 1
ATOM 771 C C . GLN A 1 100 ? 8.107 -7.248 10.807 1.00 97.31 100 GLN A C 1
ATOM 773 O O . GLN A 1 100 ? 8.390 -7.162 12.003 1.00 97.31 100 GLN A O 1
ATOM 778 N N . GLY A 1 101 ? 7.326 -8.228 10.340 1.00 96.44 101 GLY A N 1
ATOM 779 C CA . GLY A 1 101 ? 6.796 -9.300 11.184 1.00 96.44 101 GLY A CA 1
ATOM 780 C C . GLY A 1 101 ? 5.814 -8.815 12.252 1.00 96.44 101 GLY A C 1
ATOM 781 O O . GLY A 1 101 ? 5.630 -9.482 13.274 1.00 96.44 101 GLY A O 1
ATOM 782 N N . VAL A 1 102 ? 5.188 -7.648 12.055 1.00 98.00 102 VAL A N 1
ATOM 783 C CA . VAL A 1 102 ? 4.130 -7.172 12.950 1.00 98.00 102 VAL A CA 1
ATOM 784 C C . VAL A 1 102 ? 2.987 -8.185 12.943 1.00 98.00 102 VAL A C 1
ATOM 786 O O . VAL A 1 102 ? 2.551 -8.644 11.892 1.00 98.00 102 VAL A O 1
ATOM 789 N N . SER A 1 103 ? 2.474 -8.546 14.120 1.00 98.25 103 SER A N 1
ATOM 790 C CA . SER A 1 103 ? 1.369 -9.499 14.193 1.00 98.25 103 SER A CA 1
ATOM 791 C C . SER A 1 103 ? 0.033 -8.848 13.836 1.00 98.25 103 SER A C 1
ATOM 793 O O . SER A 1 103 ? -0.264 -7.715 14.229 1.00 98.25 103 SER A O 1
ATOM 795 N N . HIS A 1 104 ? -0.818 -9.604 13.140 1.00 98.38 104 HIS A N 1
ATOM 796 C CA . HIS A 1 104 ? -2.194 -9.200 12.834 1.00 98.38 104 HIS A CA 1
ATOM 797 C C . HIS A 1 104 ? -2.978 -8.813 14.100 1.00 98.38 104 HIS A C 1
ATOM 799 O O . HIS A 1 104 ? -3.606 -7.756 14.123 1.00 98.38 104 HIS A O 1
ATOM 805 N N . ASP A 1 105 ? -2.841 -9.582 15.187 1.00 98.44 105 ASP A N 1
ATOM 806 C CA . ASP A 1 105 ? -3.477 -9.290 16.480 1.00 98.44 105 ASP A CA 1
ATOM 807 C C . ASP A 1 105 ? -3.078 -7.924 17.054 1.00 98.44 105 ASP A C 1
ATOM 809 O O . ASP A 1 105 ? -3.897 -7.230 17.663 1.00 98.44 105 ASP A O 1
ATOM 813 N N . LEU A 1 106 ? -1.813 -7.517 16.893 1.00 97.88 106 LEU A N 1
ATOM 814 C CA . LEU A 1 106 ? -1.357 -6.207 17.353 1.00 97.88 106 LEU A CA 1
ATOM 815 C C . LEU A 1 106 ? -2.026 -5.086 16.551 1.00 97.88 106 LEU A C 1
ATOM 817 O O . LEU A 1 106 ? -2.515 -4.126 17.152 1.00 97.88 106 LEU A O 1
ATOM 821 N N . LEU A 1 107 ? -2.103 -5.228 15.226 1.00 98.25 107 LEU A N 1
ATOM 822 C CA . LEU A 1 107 ? -2.800 -4.260 14.378 1.00 98.25 107 LEU A CA 1
ATOM 823 C C . LEU A 1 107 ? -4.294 -4.204 14.700 1.00 98.25 107 LEU A C 1
ATOM 825 O O . LEU A 1 107 ? -4.847 -3.110 14.796 1.00 98.25 107 LEU A O 1
ATOM 829 N N . ALA A 1 108 ? -4.936 -5.351 14.939 1.00 97.38 108 ALA A N 1
ATOM 830 C CA . ALA A 1 108 ? -6.355 -5.412 15.276 1.00 97.38 108 ALA A CA 1
ATOM 831 C C . ALA A 1 108 ? -6.649 -4.678 16.591 1.00 97.38 108 ALA A C 1
ATOM 833 O O . ALA A 1 108 ? -7.592 -3.889 16.659 1.00 97.38 108 ALA A O 1
ATOM 834 N N . ARG A 1 109 ? -5.800 -4.862 17.612 1.00 96.06 109 ARG A N 1
ATOM 835 C CA . ARG A 1 109 ? -5.913 -4.146 18.894 1.00 96.06 109 ARG A CA 1
ATOM 836 C C . ARG A 1 109 ? -5.663 -2.644 18.768 1.00 96.06 109 ARG A C 1
ATOM 838 O O . ARG A 1 109 ? -6.336 -1.872 19.444 1.00 96.06 109 ARG A O 1
ATOM 845 N N . LYS A 1 110 ? -4.690 -2.222 17.952 1.00 95.69 110 LYS A N 1
ATOM 846 C CA . LYS A 1 110 ? -4.267 -0.812 17.875 1.00 95.69 110 LYS A CA 1
ATOM 847 C C . LYS A 1 110 ? -5.099 0.023 16.897 1.00 95.69 110 LYS A C 1
ATOM 849 O O . LYS A 1 110 ? -5.304 1.208 17.143 1.00 95.69 110 LYS A O 1
ATOM 854 N N . PHE A 1 111 ? -5.556 -0.577 15.800 1.00 96.62 111 PHE A N 1
ATOM 855 C CA . PHE A 1 111 ? -6.169 0.130 14.667 1.00 96.62 111 PHE A CA 1
ATOM 856 C C . PHE A 1 111 ? -7.506 -0.468 14.208 1.00 96.62 111 PHE A C 1
ATOM 858 O O . PHE A 1 111 ? -8.138 0.066 13.298 1.00 96.62 111 PHE A O 1
ATOM 865 N N . GLY A 1 112 ? -7.961 -1.549 14.844 1.00 96.69 112 GLY A N 1
ATOM 866 C CA . GLY A 1 112 ? -9.234 -2.196 14.550 1.00 96.69 112 GLY A CA 1
ATOM 867 C C . GLY A 1 112 ? -9.137 -3.322 13.520 1.00 96.69 112 GLY A C 1
ATOM 868 O O . GLY A 1 112 ? -8.200 -3.426 12.724 1.00 96.69 112 GLY A O 1
ATOM 869 N N . GLN A 1 113 ? -10.159 -4.181 13.532 1.00 98.25 113 GLN A N 1
ATOM 870 C CA . GLN A 1 113 ? -10.187 -5.419 12.751 1.00 98.25 113 GLN A CA 1
ATOM 871 C C . GLN A 1 113 ? -10.142 -5.183 11.236 1.00 98.25 113 GLN A C 1
ATOM 873 O O . GLN A 1 113 ? -9.480 -5.930 10.519 1.00 98.25 113 GLN A O 1
ATOM 878 N N . ALA A 1 114 ? -10.824 -4.143 10.745 1.00 98.25 114 ALA A N 1
ATOM 879 C CA . ALA A 1 114 ? -10.868 -3.827 9.318 1.00 98.25 114 ALA A CA 1
ATOM 880 C C . ALA A 1 114 ? -9.476 -3.479 8.767 1.00 98.25 114 ALA A C 1
ATOM 882 O O . ALA A 1 114 ? -9.077 -4.008 7.732 1.00 98.25 114 ALA A O 1
ATOM 883 N N . VAL A 1 115 ? -8.710 -2.659 9.499 1.00 98.56 115 VAL A N 1
ATOM 884 C CA . VAL A 1 115 ? -7.335 -2.296 9.125 1.00 98.56 115 VAL A CA 1
ATOM 885 C C . VAL A 1 115 ? -6.434 -3.526 9.157 1.00 98.56 115 VAL A C 1
ATOM 887 O O . VAL A 1 115 ? -5.728 -3.782 8.188 1.00 98.56 115 VAL A O 1
ATOM 890 N N . ALA A 1 116 ? -6.494 -4.324 10.227 1.00 98.62 116 ALA A N 1
ATOM 891 C CA . ALA A 1 116 ? -5.677 -5.529 10.354 1.00 98.62 116 ALA A CA 1
ATOM 892 C C . ALA A 1 116 ? -5.941 -6.541 9.227 1.00 98.62 116 ALA A C 1
ATOM 894 O O . ALA A 1 116 ? -5.000 -7.071 8.640 1.00 98.62 116 ALA A O 1
ATOM 895 N N . ASN A 1 117 ? -7.211 -6.769 8.879 1.00 98.75 117 ASN A N 1
ATOM 896 C CA . ASN A 1 117 ? -7.592 -7.655 7.777 1.00 98.75 117 ASN A CA 1
ATOM 897 C C . ASN A 1 117 ? -7.126 -7.117 6.419 1.00 98.75 117 ASN A C 1
ATOM 899 O O . ASN A 1 117 ? -6.630 -7.890 5.599 1.00 98.75 117 ASN A O 1
ATOM 903 N N . GLY A 1 118 ? -7.241 -5.805 6.198 1.00 98.75 118 GLY A N 1
ATOM 904 C CA . GLY A 1 118 ? -6.750 -5.158 4.986 1.00 98.75 118 GLY A CA 1
ATOM 905 C C . GLY A 1 118 ? -5.233 -5.270 4.838 1.00 98.75 118 GLY A C 1
ATOM 906 O O . GLY A 1 118 ? -4.756 -5.677 3.782 1.00 98.75 118 GLY A O 1
ATOM 907 N N . VAL A 1 119 ? -4.473 -4.985 5.901 1.00 98.75 119 VAL A N 1
ATOM 908 C CA . VAL A 1 119 ? -3.005 -5.118 5.899 1.00 98.75 119 VAL A CA 1
ATOM 909 C C . VAL A 1 119 ? -2.597 -6.571 5.671 1.00 98.75 119 VAL A C 1
ATOM 911 O O . VAL A 1 119 ? -1.786 -6.835 4.792 1.00 98.75 119 VAL A O 1
ATOM 914 N N . LEU A 1 120 ? -3.221 -7.527 6.368 1.00 98.50 120 LEU A N 1
ATOM 915 C CA . LEU A 1 120 ? -2.943 -8.946 6.153 1.00 98.50 120 LEU A CA 1
ATOM 916 C C . LEU A 1 120 ? -3.197 -9.359 4.703 1.00 98.50 120 LEU A C 1
ATOM 918 O O . LEU A 1 120 ? -2.372 -10.067 4.137 1.00 98.50 120 LEU A O 1
ATOM 922 N N . ALA A 1 121 ? -4.299 -8.915 4.087 1.00 98.50 121 ALA A N 1
ATOM 923 C CA . ALA A 1 121 ? -4.598 -9.175 2.675 1.00 98.50 121 ALA A CA 1
ATOM 924 C C . ALA A 1 121 ? -3.506 -8.643 1.725 1.00 98.50 121 ALA A C 1
ATOM 926 O O . ALA A 1 121 ? -3.162 -9.307 0.744 1.00 98.50 121 ALA A O 1
ATOM 927 N N . LEU A 1 122 ? -2.947 -7.470 2.037 1.00 98.38 122 LEU A N 1
ATOM 928 C CA . LEU A 1 122 ? -1.901 -6.807 1.252 1.00 98.38 122 LEU A CA 1
ATOM 929 C C . LEU A 1 122 ? -0.517 -7.455 1.396 1.00 98.38 122 LEU A C 1
ATOM 931 O O . LEU A 1 122 ? 0.288 -7.333 0.473 1.00 98.38 122 LEU A O 1
ATOM 935 N N . SER A 1 123 ? -0.266 -8.160 2.500 1.00 97.44 123 SER A N 1
ATOM 936 C CA . SER A 1 123 ? 0.981 -8.883 2.751 1.00 97.44 123 SER A CA 1
ATOM 937 C C . SER A 1 123 ? 1.004 -10.229 2.027 1.00 97.44 123 SER A C 1
ATOM 939 O O . SER A 1 123 ? 0.085 -11.048 2.171 1.00 97.44 123 SER A O 1
ATOM 941 N N . LYS A 1 124 ? 2.053 -10.491 1.246 1.00 93.81 124 LYS A N 1
ATOM 942 C CA . LYS A 1 124 ? 2.282 -11.812 0.643 1.00 93.81 124 LYS A CA 1
ATOM 943 C C . LYS A 1 124 ? 2.767 -12.784 1.711 1.00 93.81 124 LYS A C 1
ATOM 945 O O . LYS A 1 124 ? 3.452 -12.404 2.655 1.00 93.81 124 LYS A O 1
ATOM 950 N N . ARG A 1 125 ? 2.428 -14.056 1.526 1.00 88.94 125 ARG A N 1
ATOM 951 C CA . ARG A 1 125 ? 2.972 -15.128 2.354 1.00 88.94 125 ARG A CA 1
ATOM 952 C C . ARG A 1 125 ? 4.337 -15.551 1.818 1.00 88.94 125 ARG A C 1
ATOM 954 O O . ARG A 1 125 ? 4.494 -15.713 0.607 1.00 88.94 125 ARG A O 1
ATOM 961 N N . ASP A 1 126 ? 5.301 -15.715 2.711 1.00 87.00 126 ASP A N 1
ATOM 962 C CA . ASP A 1 126 ? 6.670 -16.139 2.404 1.00 87.00 126 ASP A CA 1
ATOM 963 C C . ASP A 1 126 ? 6.813 -17.667 2.281 1.00 87.00 126 ASP A C 1
ATOM 965 O O . ASP A 1 126 ? 7.786 -18.150 1.704 1.00 87.00 126 ASP A O 1
ATOM 969 N N . ASP A 1 127 ? 5.816 -18.423 2.750 1.00 88.81 127 ASP A N 1
ATOM 970 C CA . ASP A 1 127 ? 5.736 -19.884 2.655 1.00 88.81 127 ASP A CA 1
ATOM 971 C C . ASP A 1 127 ? 5.268 -20.407 1.283 1.00 88.81 127 ASP A C 1
ATOM 973 O O . ASP A 1 127 ? 5.212 -21.620 1.071 1.00 88.81 127 ASP A O 1
ATOM 977 N N . LEU A 1 128 ? 4.965 -19.510 0.336 1.00 87.62 128 LEU A N 1
ATOM 978 C CA . LEU A 1 128 ? 4.513 -19.842 -1.017 1.00 87.62 128 LEU A CA 1
ATOM 979 C C . LEU A 1 128 ? 5.548 -19.460 -2.090 1.00 87.62 128 LEU A C 1
ATOM 981 O O . LEU A 1 128 ? 6.242 -18.445 -1.965 1.00 87.62 128 LEU A O 1
ATOM 985 N N . PRO A 1 129 ? 5.613 -20.197 -3.217 1.00 89.00 129 PRO A N 1
ATOM 986 C CA . PRO A 1 129 ? 6.354 -19.756 -4.395 1.00 89.00 129 PRO A CA 1
ATOM 987 C C . PRO A 1 129 ? 5.896 -18.367 -4.854 1.00 89.00 129 PRO A C 1
ATOM 989 O O . PRO A 1 129 ? 4.708 -18.059 -4.844 1.00 89.00 129 PRO A O 1
ATOM 992 N N . LYS A 1 130 ? 6.821 -17.528 -5.336 1.00 81.88 130 LYS A N 1
ATOM 993 C CA . LYS A 1 130 ? 6.547 -16.111 -5.651 1.00 81.88 130 LYS A CA 1
ATOM 994 C C . LYS A 1 130 ? 5.313 -15.880 -6.542 1.00 81.88 130 LYS A C 1
ATOM 996 O O . LYS A 1 130 ? 4.556 -14.943 -6.301 1.00 81.88 130 LYS A O 1
ATOM 1001 N N . ALA A 1 131 ? 5.123 -16.710 -7.570 1.00 78.06 131 ALA A N 1
ATOM 1002 C CA . ALA A 1 131 ? 3.973 -16.603 -8.469 1.00 78.06 131 ALA A CA 1
ATOM 1003 C C . ALA A 1 131 ? 2.646 -16.938 -7.759 1.00 78.06 131 ALA A C 1
ATOM 1005 O O . ALA A 1 131 ? 1.648 -16.247 -7.958 1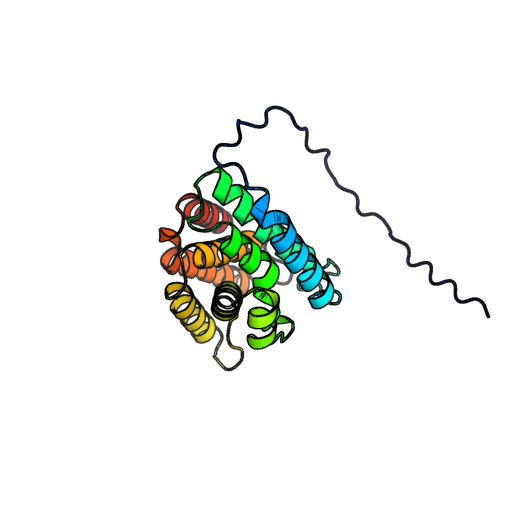.00 78.06 131 ALA A O 1
ATOM 1006 N N . GLU A 1 132 ? 2.654 -17.950 -6.891 1.00 89.25 132 GLU A N 1
ATOM 1007 C CA . GLU A 1 132 ? 1.495 -18.357 -6.088 1.00 89.25 132 GLU A CA 1
ATOM 1008 C C . GLU A 1 132 ? 1.188 -17.332 -4.994 1.00 89.25 132 GLU A C 1
ATOM 1010 O O . GLU A 1 132 ? 0.026 -16.995 -4.783 1.00 89.25 132 GLU A O 1
ATOM 1015 N N . ALA A 1 133 ? 2.219 -16.754 -4.372 1.00 91.25 133 ALA A N 1
ATOM 1016 C CA . ALA A 1 133 ? 2.078 -15.720 -3.351 1.00 91.25 133 ALA A CA 1
ATOM 1017 C C . ALA A 1 133 ? 1.345 -14.471 -3.876 1.00 91.25 133 ALA A C 1
ATOM 1019 O O . ALA A 1 133 ? 0.536 -13.875 -3.162 1.00 91.25 133 ALA A O 1
ATOM 1020 N N . MET A 1 134 ? 1.589 -14.081 -5.136 1.00 91.06 134 MET A N 1
ATOM 1021 C CA . MET A 1 134 ? 0.862 -12.973 -5.766 1.00 91.06 134 MET A CA 1
ATOM 1022 C C . MET A 1 134 ? -0.607 -13.331 -6.017 1.00 91.06 134 MET A C 1
ATOM 1024 O O . MET A 1 134 ? -1.492 -12.547 -5.678 1.00 91.06 134 MET A O 1
ATOM 1028 N N . ALA A 1 135 ? -0.879 -14.511 -6.581 1.00 93.25 135 ALA A N 1
ATOM 1029 C CA . ALA A 1 135 ? -2.246 -14.959 -6.842 1.00 93.25 135 ALA A CA 1
ATOM 1030 C C . ALA A 1 135 ? -3.067 -15.098 -5.544 1.00 93.25 135 ALA A C 1
ATOM 1032 O O . ALA A 1 135 ? -4.208 -14.636 -5.494 1.00 93.25 135 ALA A O 1
ATOM 1033 N N . ASP A 1 136 ? -2.470 -15.655 -4.485 1.00 95.88 136 ASP A N 1
ATOM 1034 C CA . ASP A 1 136 ? -3.059 -15.739 -3.143 1.00 95.88 136 ASP A CA 1
ATOM 1035 C C . ASP A 1 136 ? -3.384 -14.350 -2.578 1.00 95.88 136 ASP A C 1
ATOM 1037 O O . ASP A 1 136 ? -4.517 -14.098 -2.161 1.00 95.88 136 ASP A O 1
ATOM 1041 N N . SER A 1 137 ? -2.420 -13.421 -2.610 1.00 95.88 137 SER A N 1
ATOM 1042 C CA . SER A 1 137 ? -2.636 -12.055 -2.123 1.00 95.88 137 SER A CA 1
ATOM 1043 C C . SER A 1 137 ? -3.770 -11.368 -2.885 1.00 95.88 137 SER A C 1
ATOM 1045 O O . SER A 1 137 ? -4.681 -10.829 -2.260 1.00 95.88 137 SER A O 1
ATOM 1047 N N . LEU A 1 138 ? -3.799 -11.454 -4.220 1.00 97.44 138 LEU A N 1
ATOM 1048 C CA . LEU A 1 138 ? -4.882 -10.881 -5.026 1.00 97.44 138 LEU A CA 1
ATOM 1049 C C . LEU A 1 138 ? -6.248 -11.493 -4.687 1.00 97.44 138 LEU A C 1
ATOM 1051 O O . LEU A 1 138 ? -7.229 -10.756 -4.568 1.00 97.44 138 LEU A O 1
ATOM 1055 N N . ALA A 1 139 ? -6.324 -12.811 -4.483 1.00 97.75 139 ALA A N 1
ATOM 1056 C CA . ALA A 1 139 ? -7.559 -13.476 -4.076 1.00 97.75 139 ALA A CA 1
ATOM 1057 C C . ALA A 1 139 ? -8.048 -12.980 -2.705 1.00 97.75 139 ALA A C 1
ATOM 1059 O O . ALA A 1 139 ? -9.229 -12.666 -2.554 1.00 97.75 139 ALA A O 1
ATOM 1060 N N . ARG A 1 140 ? -7.149 -12.834 -1.722 1.00 98.06 140 ARG A N 1
ATOM 1061 C CA . ARG A 1 140 ? -7.489 -12.316 -0.385 1.00 98.06 140 ARG A CA 1
ATOM 1062 C C . ARG A 1 140 ? -7.863 -10.839 -0.405 1.00 98.06 140 ARG A C 1
ATOM 1064 O O . ARG A 1 140 ? -8.819 -10.457 0.271 1.00 98.06 140 ARG A O 1
ATOM 1071 N N . ILE A 1 141 ? -7.171 -10.021 -1.199 1.00 98.62 141 ILE A N 1
ATOM 1072 C CA . ILE A 1 141 ? -7.513 -8.606 -1.404 1.00 98.62 141 ILE A CA 1
ATOM 1073 C C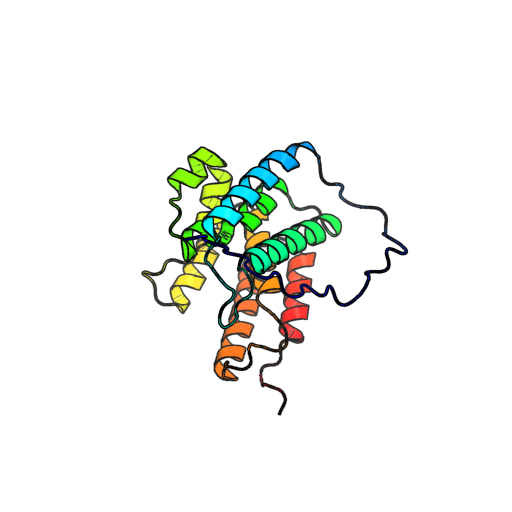 . ILE A 1 141 ? -8.927 -8.497 -1.965 1.00 98.62 141 ILE A C 1
ATOM 1075 O O . ILE A 1 141 ? -9.704 -7.702 -1.448 1.00 98.62 141 ILE A O 1
ATOM 1079 N N . ARG A 1 142 ? -9.313 -9.349 -2.924 1.00 98.38 142 ARG A N 1
ATOM 1080 C CA . ARG A 1 142 ? -10.669 -9.347 -3.499 1.00 98.38 142 ARG A CA 1
ATOM 1081 C C . ARG A 1 142 ? -11.795 -9.677 -2.514 1.00 98.38 142 ARG A C 1
ATOM 1083 O O . ARG A 1 142 ? -12.955 -9.430 -2.827 1.00 98.38 142 ARG A O 1
ATOM 1090 N N . LEU A 1 143 ? -11.476 -10.201 -1.332 1.00 98.25 143 LEU A N 1
ATOM 1091 C CA . LEU A 1 143 ? -12.438 -10.407 -0.244 1.00 98.25 143 LEU A CA 1
ATOM 1092 C C . LEU A 1 143 ? -12.567 -9.185 0.683 1.00 98.25 143 LEU A C 1
ATOM 1094 O O . LEU A 1 143 ? -13.440 -9.165 1.548 1.00 98.25 143 LEU A O 1
ATOM 1098 N N . GLN A 1 144 ? -11.700 -8.182 0.535 1.00 98.69 144 GLN A N 1
ATOM 1099 C CA . GLN A 1 144 ? -11.719 -6.942 1.313 1.00 98.69 144 GLN A CA 1
ATOM 1100 C C . GLN A 1 144 ? -12.547 -5.848 0.618 1.00 98.69 144 GLN A C 1
ATOM 1102 O O . GLN A 1 144 ? -12.816 -5.951 -0.582 1.00 98.69 144 GLN A O 1
ATOM 1107 N N .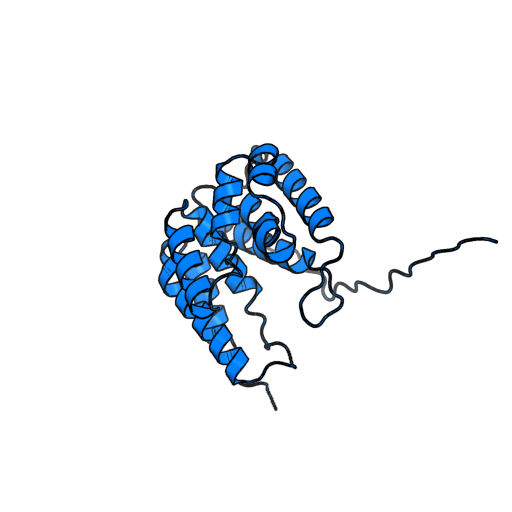 PRO A 1 145 ? -12.925 -4.764 1.327 1.00 98.44 145 PRO A N 1
ATOM 1108 C CA . PRO A 1 145 ? -13.549 -3.602 0.700 1.00 98.44 145 PRO A CA 1
ATOM 1109 C C . PRO A 1 145 ? -12.685 -3.011 -0.432 1.00 98.44 145 PRO A C 1
ATOM 1111 O O . PRO A 1 145 ? -11.455 -3.027 -0.312 1.00 98.44 145 PRO A O 1
ATOM 1114 N N . PRO A 1 146 ? -13.286 -2.404 -1.479 1.00 98.50 146 PRO A N 1
ATOM 1115 C CA . PRO A 1 146 ? -12.545 -1.830 -2.609 1.00 98.50 146 PRO A CA 1
ATOM 1116 C C . PRO A 1 146 ? -11.443 -0.838 -2.210 1.00 98.50 146 PRO A C 1
ATOM 1118 O O . PRO A 1 146 ? -10.413 -0.764 -2.871 1.00 98.50 146 PRO A O 1
ATOM 1121 N N . SER A 1 147 ? -11.598 -0.135 -1.082 1.00 98.50 147 SER A N 1
ATOM 1122 C CA . SER A 1 147 ? -10.554 0.721 -0.504 1.00 98.50 147 SER A CA 1
ATOM 1123 C C . SER A 1 147 ? -9.210 0.013 -0.299 1.00 98.50 147 SER A C 1
ATOM 1125 O O . SER A 1 147 ? -8.170 0.629 -0.504 1.00 98.50 147 SER A O 1
ATOM 1127 N N . VAL A 1 148 ? -9.200 -1.273 0.063 1.00 98.81 148 VAL A N 1
ATOM 1128 C CA . VAL A 1 148 ? -7.962 -2.061 0.224 1.00 98.81 148 VAL A CA 1
ATOM 1129 C C . VAL A 1 148 ? -7.359 -2.416 -1.140 1.00 98.81 148 VAL A C 1
ATOM 1131 O O . VAL A 1 148 ? -6.141 -2.447 -1.297 1.00 98.81 148 VAL A O 1
ATOM 1134 N N . TRP A 1 149 ? -8.192 -2.614 -2.163 1.00 98.69 149 TRP A N 1
ATOM 1135 C CA . TRP A 1 149 ? -7.735 -2.893 -3.526 1.00 98.69 149 TRP A CA 1
ATOM 1136 C C . TRP A 1 149 ? -7.026 -1.663 -4.097 1.00 98.69 149 TRP A C 1
ATOM 1138 O O . TRP A 1 149 ? -5.957 -1.787 -4.698 1.00 98.69 149 TRP A O 1
ATOM 1148 N N . CYS A 1 150 ? -7.574 -0.470 -3.828 1.00 98.81 150 CYS A N 1
ATOM 1149 C CA . CYS A 1 150 ? -6.947 0.810 -4.154 1.00 98.81 150 CYS A CA 1
ATOM 1150 C C . CYS A 1 150 ? -5.536 0.921 -3.571 1.00 98.81 150 CYS A C 1
ATOM 1152 O O . CYS A 1 150 ? -4.639 1.400 -4.260 1.00 98.81 150 CYS A O 1
ATOM 1154 N N . VAL A 1 151 ? -5.312 0.436 -2.343 1.00 98.81 151 VAL A N 1
ATOM 1155 C CA . VAL A 1 151 ? -3.972 0.419 -1.734 1.00 98.81 151 VAL A CA 1
ATOM 1156 C C . VAL A 1 151 ? -3.017 -0.454 -2.536 1.00 98.81 151 VAL A C 1
ATOM 1158 O O . VAL A 1 151 ? -1.893 -0.027 -2.783 1.00 98.81 151 VAL A O 1
ATOM 1161 N N . LYS A 1 152 ? -3.450 -1.620 -3.031 1.00 98.62 152 LYS A N 1
ATOM 1162 C CA . LYS A 1 152 ? -2.574 -2.462 -3.860 1.00 98.62 152 LYS A CA 1
ATOM 1163 C C . LYS A 1 152 ? -2.242 -1.829 -5.212 1.00 98.62 152 LYS A C 1
ATOM 1165 O O . LYS A 1 152 ? -1.115 -1.963 -5.692 1.00 98.62 152 LYS A O 1
ATOM 1170 N N . LEU A 1 153 ? -3.202 -1.129 -5.819 1.00 98.50 153 LEU A N 1
ATOM 1171 C CA . LEU A 1 153 ? -2.965 -0.350 -7.037 1.00 98.50 153 LEU A CA 1
ATOM 1172 C C . LEU A 1 153 ? -1.957 0.781 -6.773 1.00 98.50 153 LEU A C 1
ATOM 1174 O O . LEU A 1 153 ? -0.999 0.927 -7.529 1.00 98.50 153 LEU A O 1
ATOM 1178 N N . ALA A 1 154 ? -2.135 1.535 -5.684 1.00 98.38 154 ALA A N 1
ATOM 1179 C CA . ALA A 1 154 ? -1.243 2.619 -5.270 1.00 98.38 154 ALA A CA 1
ATOM 1180 C C . ALA A 1 154 ? 0.183 2.129 -4.955 1.00 98.38 154 ALA A C 1
ATOM 1182 O O . ALA A 1 154 ? 1.148 2.712 -5.445 1.00 98.38 154 ALA A O 1
ATOM 1183 N N 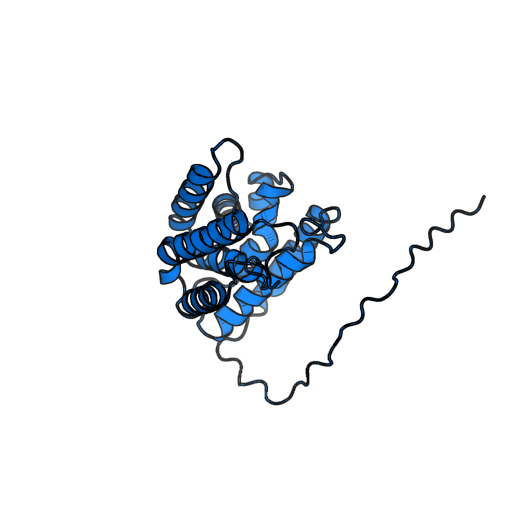. ASP A 1 155 ? 0.314 1.020 -4.222 1.00 97.94 155 ASP A N 1
ATOM 1184 C CA . ASP A 1 155 ? 1.580 0.317 -3.968 1.00 97.94 155 ASP A CA 1
ATOM 1185 C C . ASP A 1 155 ? 2.274 -0.062 -5.284 1.00 97.94 155 ASP A C 1
ATOM 1187 O O . ASP A 1 155 ? 3.462 0.184 -5.493 1.00 97.94 155 ASP A O 1
ATOM 1191 N N . ARG A 1 156 ? 1.530 -0.598 -6.257 1.00 96.81 156 ARG A N 1
ATOM 1192 C CA . ARG A 1 156 ? 2.125 -0.914 -7.560 1.00 96.81 156 ARG A CA 1
ATOM 1193 C C . ARG A 1 156 ? 2.556 0.335 -8.333 1.00 96.81 156 ARG A C 1
ATOM 1195 O O . ARG A 1 156 ? 3.607 0.312 -8.972 1.00 96.81 156 ARG A O 1
ATOM 1202 N N . ILE A 1 157 ? 1.787 1.420 -8.269 1.00 95.88 157 ILE A N 1
ATOM 1203 C CA . ILE A 1 157 ? 2.126 2.702 -8.905 1.00 95.88 157 ILE A CA 1
ATOM 1204 C C . ILE A 1 157 ? 3.413 3.295 -8.311 1.00 95.88 157 ILE A C 1
ATOM 1206 O O . ILE A 1 157 ? 4.264 3.762 -9.078 1.00 95.88 157 ILE A O 1
ATOM 1210 N N . SER A 1 158 ? 3.580 3.268 -6.983 1.00 92.88 158 SER A N 1
ATOM 1211 C CA . SER A 1 158 ? 4.787 3.781 -6.314 1.00 92.88 158 SER A CA 1
ATOM 1212 C C . SER A 1 158 ? 6.021 2.932 -6.640 1.00 92.88 158 SER A C 1
ATOM 1214 O O . SER A 1 158 ? 7.116 3.467 -6.838 1.00 92.88 158 SER A O 1
ATOM 1216 N N . ASN A 1 159 ? 5.824 1.622 -6.778 1.00 90.56 159 ASN A N 1
ATOM 1217 C CA . ASN A 1 159 ? 6.860 0.653 -7.110 1.00 90.56 159 ASN A CA 1
ATOM 1218 C C . ASN A 1 159 ? 7.331 0.711 -8.572 1.00 90.56 159 ASN A C 1
ATOM 1220 O O . ASN A 1 159 ? 8.496 0.421 -8.858 1.00 90.56 159 ASN A O 1
ATOM 1224 N N . LEU A 1 160 ? 6.474 1.126 -9.511 1.00 85.69 160 LEU A N 1
ATOM 1225 C CA . LEU A 1 160 ? 6.850 1.371 -10.910 1.00 85.69 160 LEU A CA 1
ATOM 1226 C C . LEU A 1 160 ? 7.601 2.709 -11.049 1.00 85.69 160 LEU A C 1
ATOM 1228 O O . LEU A 1 160 ? 7.131 3.698 -11.629 1.00 85.69 160 LEU A O 1
ATOM 1232 N N . SER A 1 161 ? 8.808 2.728 -10.487 1.00 73.12 161 SER A N 1
ATOM 1233 C CA . SER A 1 161 ? 9.796 3.788 -10.673 1.00 73.12 161 SER A CA 1
ATOM 1234 C C . SER A 1 161 ? 10.473 3.626 -12.034 1.00 73.12 161 SER A C 1
ATOM 1236 O O . SER A 1 161 ? 11.046 2.578 -12.317 1.00 73.12 161 SER A O 1
ATOM 1238 N N . SER A 1 162 ? 10.397 4.658 -12.876 1.00 67.69 162 SER A N 1
ATOM 1239 C CA . SER A 1 162 ? 11.092 4.706 -14.165 1.00 67.69 162 SER A CA 1
ATOM 1240 C C . SER A 1 162 ? 12.272 5.686 -14.067 1.00 67.69 162 SER A C 1
ATOM 1242 O O . SER A 1 162 ? 12.050 6.818 -13.622 1.00 67.69 162 SER A O 1
ATOM 1244 N N . PRO A 1 163 ? 13.500 5.286 -14.453 1.00 75.62 163 PRO A N 1
ATOM 1245 C CA . PRO A 1 163 ? 13.871 3.959 -14.962 1.00 75.62 163 PRO A CA 1
ATOM 1246 C C . PRO A 1 163 ? 13.908 2.871 -13.858 1.00 75.62 163 PRO A C 1
ATOM 1248 O O . PRO A 1 163 ? 14.022 3.212 -12.676 1.00 75.62 163 PRO A O 1
ATOM 1251 N N . PRO A 1 164 ? 13.845 1.571 -14.228 1.00 80.19 164 PRO A N 1
ATOM 1252 C CA . PRO A 1 164 ? 14.067 0.453 -13.316 1.00 80.19 164 PRO A CA 1
ATOM 1253 C C . PRO A 1 164 ? 15.406 0.578 -12.575 1.00 80.19 164 PRO A C 1
ATOM 1255 O O . PRO A 1 164 ? 16.331 1.221 -13.083 1.00 80.19 164 PRO A O 1
ATOM 1258 N N . PRO A 1 165 ? 15.562 -0.067 -11.403 1.00 82.12 165 PRO A N 1
ATOM 1259 C CA . PRO A 1 165 ? 16.827 -0.046 -10.683 1.00 82.12 165 PRO A CA 1
ATOM 1260 C C . PRO A 1 165 ? 18.001 -0.496 -11.576 1.00 82.12 165 PRO A C 1
ATOM 1262 O O . PRO A 1 165 ? 17.890 -1.541 -12.218 1.00 82.12 165 PRO A O 1
ATOM 1265 N N . PRO A 1 166 ? 19.149 0.214 -11.581 1.00 80.00 166 PRO A N 1
ATOM 1266 C CA . PRO A 1 166 ? 20.252 -0.060 -12.514 1.00 80.00 166 PRO A CA 1
ATOM 1267 C C . PRO A 1 166 ? 20.833 -1.478 -12.432 1.00 80.00 166 PRO A C 1
ATOM 1269 O O . PRO A 1 166 ? 21.443 -1.960 -13.376 1.00 80.00 166 PRO A O 1
ATOM 1272 N N . HIS A 1 167 ? 20.654 -2.149 -11.293 1.00 81.88 167 HIS A N 1
ATOM 1273 C CA . HIS A 1 167 ? 21.127 -3.512 -11.056 1.00 81.88 167 HIS A CA 1
ATOM 1274 C C . HIS A 1 167 ? 20.144 -4.597 -11.544 1.00 81.88 167 HIS A C 1
ATOM 1276 O O . HIS A 1 167 ? 20.379 -5.783 -11.312 1.00 81.88 167 HIS A O 1
ATOM 1282 N N . TRP A 1 168 ? 19.005 -4.232 -12.142 1.00 85.25 168 TRP A N 1
ATOM 1283 C CA . TRP A 1 168 ? 18.037 -5.196 -12.671 1.00 85.25 168 TRP A CA 1
ATOM 1284 C C . TRP A 1 168 ? 18.389 -5.616 -14.097 1.00 85.25 168 TRP A C 1
ATOM 1286 O O . TRP A 1 168 ? 18.726 -4.787 -14.937 1.00 85.25 168 TRP A O 1
ATOM 1296 N N . SER A 1 169 ? 18.237 -6.910 -14.390 1.00 86.19 169 SER A N 1
ATOM 1297 C CA . SER A 1 169 ? 18.213 -7.395 -15.770 1.00 86.19 169 SER A CA 1
ATOM 1298 C C . SER A 1 169 ? 16.927 -6.944 -16.475 1.00 86.19 169 SER A C 1
ATOM 1300 O O . SER A 1 169 ? 15.896 -6.732 -15.829 1.00 86.19 169 SER A O 1
ATOM 1302 N N . GLY A 1 170 ? 16.956 -6.865 -17.811 1.00 84.81 170 GLY A N 1
ATOM 1303 C CA . GLY A 1 170 ? 15.749 -6.604 -18.609 1.00 84.81 170 GLY A CA 1
ATOM 1304 C C . GLY A 1 170 ? 14.650 -7.647 -18.370 1.00 84.81 170 GLY A C 1
ATOM 1305 O O . GLY A 1 170 ? 13.473 -7.312 -18.297 1.00 84.81 170 GLY A O 1
ATOM 1306 N N . GLU A 1 171 ? 15.029 -8.905 -18.123 1.00 86.81 171 GLU A N 1
ATOM 1307 C CA . GLU A 1 171 ? 14.089 -9.960 -17.731 1.00 86.81 171 GLU A CA 1
ATOM 1308 C C . GLU A 1 171 ? 13.381 -9.639 -16.407 1.00 86.81 171 GLU A C 1
ATOM 1310 O O . GLU A 1 171 ? 12.155 -9.736 -16.322 1.00 86.81 171 GLU A O 1
ATOM 1315 N N . LYS A 1 172 ? 14.132 -9.209 -15.382 1.00 87.25 172 LYS A N 1
ATOM 1316 C CA . LYS A 1 172 ? 13.563 -8.833 -14.082 1.00 87.25 172 LYS A CA 1
ATOM 1317 C C . LYS A 1 172 ? 12.636 -7.625 -14.213 1.00 87.25 172 LYS A C 1
ATOM 1319 O O . LYS A 1 172 ? 11.548 -7.651 -13.641 1.00 87.25 172 LYS A O 1
ATOM 1324 N N . ALA A 1 173 ? 13.031 -6.610 -14.983 1.00 86.88 173 ALA A N 1
ATOM 1325 C CA . ALA A 1 173 ? 12.183 -5.455 -15.277 1.00 86.88 173 ALA A CA 1
ATOM 1326 C C . ALA A 1 173 ? 10.891 -5.869 -16.004 1.00 86.88 173 ALA A C 1
ATOM 1328 O O . ALA A 1 173 ? 9.804 -5.453 -15.608 1.00 86.88 173 ALA A O 1
ATOM 1329 N N . GLY A 1 174 ? 10.986 -6.760 -16.996 1.00 86.19 174 GLY A N 1
ATOM 1330 C CA . GLY A 1 174 ? 9.828 -7.282 -17.721 1.00 86.19 174 GLY A CA 1
ATOM 1331 C C . GLY A 1 174 ? 8.887 -8.125 -16.860 1.00 86.19 174 GLY A C 1
ATOM 1332 O O . GLY A 1 174 ? 7.670 -7.992 -16.976 1.00 86.19 174 GLY A O 1
ATOM 1333 N N . LEU A 1 175 ? 9.415 -8.958 -15.958 1.00 86.69 175 LEU A N 1
ATOM 1334 C CA . LEU A 1 175 ? 8.601 -9.676 -14.969 1.00 86.69 175 LEU A CA 1
ATOM 1335 C C . LEU A 1 175 ? 7.866 -8.704 -14.040 1.00 86.69 175 LEU A C 1
ATOM 1337 O O . LEU A 1 175 ? 6.692 -8.909 -13.744 1.00 86.69 175 LEU A O 1
ATOM 1341 N N . TYR A 1 176 ? 8.540 -7.636 -13.611 1.00 87.19 176 TYR A N 1
ATOM 1342 C CA . TYR A 1 176 ? 7.957 -6.631 -12.727 1.00 87.19 176 TYR A CA 1
ATOM 1343 C C . TYR A 1 176 ? 6.846 -5.814 -13.404 1.00 87.19 176 TYR A C 1
ATOM 1345 O O . TYR A 1 176 ? 5.834 -5.518 -12.770 1.00 87.19 176 TYR A O 1
ATOM 1353 N N . ALA A 1 177 ? 7.000 -5.508 -14.697 1.00 87.31 177 ALA A N 1
ATOM 1354 C CA . ALA A 1 177 ? 5.967 -4.863 -15.507 1.00 87.31 177 ALA A CA 1
ATOM 1355 C C . ALA A 1 177 ? 4.722 -5.756 -15.669 1.00 87.31 177 ALA A C 1
ATOM 1357 O O . ALA A 1 177 ? 3.610 -5.315 -15.378 1.00 87.31 177 ALA A O 1
ATOM 1358 N N . ARG A 1 178 ? 4.904 -7.040 -16.018 1.00 89.94 178 ARG A N 1
ATOM 1359 C CA . ARG A 1 178 ? 3.799 -8.017 -16.136 1.00 89.94 178 ARG A CA 1
ATOM 1360 C C . ARG A 1 178 ? 3.040 -8.229 -14.825 1.00 89.94 178 ARG A C 1
ATOM 1362 O O . ARG A 1 178 ? 1.828 -8.441 -14.822 1.00 89.94 178 ARG A O 1
ATOM 1369 N N . GLU A 1 179 ? 3.740 -8.161 -13.695 1.00 90.94 179 GLU A N 1
ATOM 1370 C CA . GLU A 1 179 ? 3.103 -8.206 -12.377 1.00 90.94 179 GLU A CA 1
ATOM 1371 C C . GLU A 1 179 ? 2.163 -7.002 -12.173 1.00 90.94 179 GLU A C 1
ATOM 1373 O O . GLU A 1 179 ? 1.070 -7.158 -11.629 1.00 90.94 179 GLU A O 1
ATOM 1378 N N . GLY A 1 180 ? 2.537 -5.820 -12.679 1.00 93.19 180 GLY A N 1
ATOM 1379 C CA . GLY A 1 180 ? 1.677 -4.634 -12.697 1.00 93.19 180 GLY A CA 1
ATOM 1380 C C . GLY A 1 180 ? 0.408 -4.812 -13.532 1.00 93.19 180 GLY A C 1
ATOM 1381 O O . GLY A 1 180 ? -0.681 -4.492 -13.055 1.00 93.19 180 GLY A O 1
ATOM 1382 N N . GLU A 1 181 ? 0.521 -5.393 -14.727 1.00 93.38 181 GLU A N 1
ATOM 1383 C CA . GLU A 1 181 ? -0.632 -5.732 -15.577 1.00 93.38 181 GLU A CA 1
ATOM 1384 C C . GLU A 1 181 ? -1.572 -6.733 -14.894 1.00 93.38 181 GLU A C 1
ATOM 1386 O O . GLU A 1 181 ? -2.790 -6.567 -14.922 1.00 93.38 181 GLU A O 1
ATOM 1391 N N . THR A 1 182 ? -1.013 -7.739 -14.217 1.00 95.25 182 THR A N 1
ATOM 1392 C CA . THR A 1 182 ? -1.793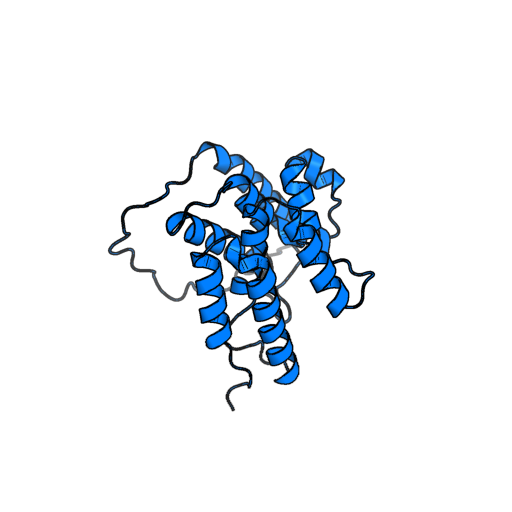 -8.741 -13.471 1.00 95.25 182 THR A CA 1
ATOM 1393 C C . THR A 1 182 ? -2.602 -8.091 -12.347 1.00 95.25 182 THR A C 1
ATOM 1395 O O . THR A 1 182 ? -3.791 -8.370 -12.189 1.00 95.25 182 THR A O 1
ATOM 1398 N N . ILE A 1 183 ? -1.979 -7.182 -11.590 1.00 96.81 183 ILE A N 1
ATOM 1399 C CA . ILE A 1 183 ? -2.647 -6.411 -10.533 1.00 96.81 183 ILE A CA 1
ATOM 1400 C C . ILE A 1 183 ? -3.752 -5.528 -11.125 1.00 96.81 183 ILE A C 1
ATOM 1402 O O . ILE A 1 183 ? -4.860 -5.491 -10.586 1.00 96.81 183 ILE A O 1
ATOM 1406 N N . LEU A 1 184 ? -3.478 -4.849 -12.243 1.00 97.19 184 LEU A N 1
ATOM 1407 C CA . LEU A 1 184 ? -4.450 -3.996 -12.926 1.00 97.19 184 LEU A CA 1
ATOM 1408 C C . LEU A 1 184 ? -5.675 -4.790 -13.397 1.00 97.19 184 LEU A C 1
ATOM 1410 O O . LEU A 1 184 ? -6.800 -4.353 -13.172 1.00 97.19 184 LEU A O 1
ATOM 1414 N N . LEU A 1 185 ? -5.472 -5.959 -14.008 1.00 97.44 185 LEU A N 1
ATOM 1415 C CA . LEU A 1 185 ? -6.559 -6.836 -14.453 1.00 97.44 185 LEU A CA 1
ATOM 1416 C C . LEU A 1 185 ? -7.402 -7.357 -13.284 1.00 97.44 185 LEU A C 1
ATOM 1418 O O . LEU A 1 185 ? -8.615 -7.494 -13.413 1.00 97.44 185 LEU A O 1
ATOM 1422 N N . ALA A 1 186 ? -6.773 -7.659 -12.149 1.00 97.81 186 ALA A N 1
ATOM 1423 C CA . ALA A 1 186 ? -7.468 -8.229 -11.000 1.00 97.81 186 ALA A CA 1
ATOM 1424 C C . ALA A 1 186 ? -8.250 -7.191 -10.183 1.00 97.81 186 ALA A C 1
ATOM 1426 O O . ALA A 1 186 ? -9.292 -7.532 -9.621 1.00 97.81 186 ALA A O 1
ATOM 1427 N N . LEU A 1 187 ? -7.725 -5.965 -10.071 1.00 98.31 187 LEU A N 1
ATOM 1428 C CA . LEU A 1 187 ? -8.179 -4.972 -9.091 1.00 98.31 187 LEU A CA 1
ATOM 1429 C C . LEU A 1 187 ? -8.590 -3.622 -9.697 1.00 98.31 187 LEU A C 1
ATOM 1431 O O . LEU A 1 187 ? -9.092 -2.772 -8.964 1.00 98.31 187 LEU A O 1
ATOM 1435 N N . GLY A 1 188 ? -8.389 -3.401 -11.000 1.00 97.44 188 GLY A N 1
ATOM 1436 C CA . GLY A 1 188 ? -8.613 -2.107 -11.658 1.00 97.44 188 GLY A CA 1
ATOM 1437 C C . GLY A 1 188 ? -10.041 -1.570 -11.529 1.00 97.44 188 GLY A C 1
ATOM 1438 O O . GLY A 1 188 ? -10.233 -0.359 -11.429 1.00 97.44 188 GLY A O 1
ATOM 1439 N N . ASP A 1 189 ? -11.029 -2.460 -11.422 1.00 97.62 189 ASP A N 1
ATOM 1440 C CA . ASP A 1 189 ? -12.439 -2.094 -11.240 1.00 97.62 189 ASP A CA 1
ATOM 1441 C C . ASP A 1 189 ? -12.713 -1.373 -9.908 1.00 97.62 189 ASP A C 1
ATOM 1443 O O . ASP A 1 189 ? -13.756 -0.740 -9.752 1.00 97.62 189 ASP A O 1
ATOM 1447 N N . ALA A 1 190 ? -11.783 -1.424 -8.945 1.00 97.75 190 ALA A N 1
ATOM 1448 C CA . ALA A 1 190 ? -11.938 -0.739 -7.665 1.00 97.75 190 ALA A CA 1
ATOM 1449 C C . ALA A 1 190 ? -11.927 0.791 -7.796 1.00 97.75 190 ALA A C 1
ATOM 1451 O O . ALA A 1 190 ? -12.572 1.472 -6.997 1.00 97.75 190 ALA A O 1
ATOM 1452 N N . HIS A 1 191 ? -11.172 1.345 -8.757 1.00 98.38 191 HIS A N 1
ATOM 1453 C CA . HIS A 1 191 ? -11.004 2.793 -8.881 1.00 98.38 191 HIS A CA 1
ATOM 1454 C C . HIS A 1 191 ? -10.446 3.210 -10.248 1.00 98.38 191 HIS A C 1
ATOM 1456 O O . HIS A 1 191 ? -9.264 3.005 -10.541 1.00 98.38 191 HIS A O 1
ATOM 1462 N N . ALA A 1 192 ? -11.264 3.890 -11.054 1.00 97.88 192 ALA A N 1
ATOM 1463 C CA . ALA A 1 192 ? -10.939 4.217 -12.443 1.00 97.88 192 ALA A CA 1
ATOM 1464 C C . ALA A 1 192 ? -9.668 5.073 -12.569 1.00 97.88 192 ALA A C 1
ATOM 1466 O O . ALA A 1 192 ? -8.814 4.786 -13.406 1.00 97.88 192 ALA A O 1
ATOM 1467 N N . TYR A 1 193 ? -9.491 6.074 -11.696 1.00 97.62 193 TYR A N 1
ATOM 1468 C CA . TYR A 1 193 ? -8.282 6.908 -11.720 1.00 97.62 193 TYR A CA 1
ATOM 1469 C C . TYR A 1 193 ? -6.997 6.111 -11.434 1.00 97.62 193 TYR A C 1
ATOM 1471 O O . TYR A 1 193 ? -5.998 6.299 -12.123 1.00 97.62 193 TYR A O 1
ATOM 1479 N N . LEU A 1 194 ? -7.005 5.209 -10.442 1.00 98.06 194 LEU A N 1
ATOM 1480 C CA . LEU A 1 194 ? -5.817 4.423 -10.089 1.00 98.06 194 LEU A CA 1
ATOM 1481 C C . LEU A 1 194 ? -5.520 3.386 -11.170 1.00 98.06 194 LEU A C 1
ATOM 1483 O O . LEU A 1 194 ? -4.358 3.176 -11.508 1.00 98.06 194 LEU A O 1
ATOM 1487 N N . ALA A 1 195 ? -6.558 2.780 -11.750 1.00 98.00 195 ALA A N 1
ATOM 1488 C CA . ALA A 1 195 ? -6.415 1.859 -12.868 1.00 98.00 195 ALA A CA 1
ATOM 1489 C C . ALA A 1 195 ? -5.744 2.533 -14.073 1.00 98.00 195 ALA A C 1
ATOM 1491 O O . ALA A 1 195 ? -4.767 2.014 -14.615 1.00 98.00 195 ALA A O 1
ATOM 1492 N N . GLU A 1 196 ? -6.218 3.719 -14.457 1.00 97.19 196 GLU A N 1
ATOM 1493 C CA . GLU A 1 196 ? -5.636 4.481 -15.561 1.00 97.19 196 GLU A CA 1
ATOM 1494 C C . GLU A 1 196 ? -4.213 4.954 -15.242 1.00 97.19 196 GLU A C 1
ATOM 1496 O O . GLU A 1 196 ? -3.302 4.818 -16.058 1.00 97.19 196 GLU A O 1
ATOM 1501 N N . ARG A 1 197 ? -3.976 5.429 -14.018 1.00 95.69 197 ARG A N 1
ATOM 1502 C CA . ARG A 1 197 ? -2.641 5.836 -13.573 1.00 95.69 197 ARG A CA 1
ATOM 1503 C C . ARG A 1 197 ? -1.638 4.680 -13.601 1.00 95.69 197 ARG A C 1
ATOM 1505 O O . ARG A 1 197 ? -0.499 4.874 -14.033 1.00 95.69 197 ARG A O 1
ATOM 1512 N N . LEU A 1 198 ? -2.046 3.483 -13.178 1.00 95.81 198 LEU A N 1
ATOM 1513 C CA . LEU A 1 198 ? -1.218 2.278 -13.242 1.00 95.81 198 LEU A CA 1
ATOM 1514 C C . LEU A 1 198 ? -0.952 1.848 -14.691 1.00 95.81 198 LEU A C 1
ATOM 1516 O O . LEU A 1 198 ? 0.182 1.488 -15.017 1.00 95.81 198 LEU A O 1
ATOM 1520 N N . ARG A 1 199 ? -1.954 1.941 -15.573 1.00 94.56 199 ARG A N 1
ATOM 1521 C CA . ARG A 1 199 ? -1.794 1.680 -17.011 1.00 94.56 199 ARG A CA 1
ATOM 1522 C C . ARG A 1 199 ? -0.737 2.597 -17.623 1.00 94.56 199 ARG A C 1
ATOM 1524 O O . ARG A 1 199 ? 0.260 2.112 -18.140 1.00 94.56 199 ARG A O 1
ATOM 1531 N N . GLN A 1 200 ? -0.863 3.908 -17.418 1.00 92.12 200 GLN A N 1
ATOM 1532 C CA . GLN A 1 200 ? 0.098 4.898 -17.918 1.00 92.12 200 GLN A CA 1
ATOM 1533 C C . GLN A 1 200 ? 1.519 4.682 -17.385 1.00 92.12 200 GLN A C 1
ATOM 1535 O O . GLN A 1 200 ? 2.498 4.899 -18.101 1.00 92.12 200 GLN A O 1
ATOM 1540 N N . LYS A 1 201 ? 1.655 4.286 -16.114 1.00 90.25 201 LYS A N 1
ATOM 1541 C CA . LYS A 1 201 ? 2.952 3.938 -15.521 1.00 90.25 201 LYS A CA 1
ATOM 1542 C C . LYS A 1 201 ? 3.559 2.697 -16.164 1.00 90.25 201 LYS A C 1
ATOM 1544 O O . LYS A 1 201 ? 4.762 2.698 -16.405 1.00 90.25 201 LYS A O 1
ATOM 1549 N N . SER A 1 202 ? 2.739 1.687 -16.441 1.00 87.38 202 SER A N 1
ATOM 1550 C CA . SER A 1 202 ? 3.161 0.436 -17.076 1.00 87.38 202 SER A CA 1
ATOM 1551 C C . SER A 1 202 ? 3.588 0.671 -18.527 1.00 87.38 202 SER A C 1
ATOM 1553 O O . SER A 1 202 ? 4.683 0.266 -18.900 1.00 87.38 202 SER A O 1
ATOM 1555 N N . ASP A 1 203 ? 2.814 1.442 -19.297 1.00 86.06 203 ASP A N 1
ATOM 1556 C CA . ASP A 1 203 ? 3.120 1.781 -20.698 1.00 86.06 203 ASP A CA 1
ATOM 1557 C C . ASP A 1 203 ? 4.445 2.548 -20.848 1.00 86.06 203 ASP A C 1
ATOM 1559 O O . ASP A 1 203 ? 5.151 2.427 -21.848 1.00 86.06 203 ASP A O 1
ATOM 1563 N N . ARG A 1 204 ? 4.797 3.357 -19.841 1.00 85.50 204 ARG A N 1
ATOM 1564 C CA . ARG A 1 204 ? 6.039 4.149 -19.803 1.00 85.50 204 ARG A CA 1
ATOM 1565 C C . ARG A 1 204 ? 7.201 3.422 -19.124 1.00 85.50 204 ARG A C 1
ATOM 1567 O O . ARG A 1 204 ? 8.274 4.015 -18.986 1.00 85.50 204 ARG A O 1
ATOM 1574 N N . TYR A 1 205 ? 7.003 2.195 -18.643 1.00 81.12 205 TYR A N 1
ATOM 1575 C CA . TYR A 1 205 ? 8.030 1.448 -17.927 1.00 81.12 205 TYR A CA 1
ATOM 1576 C C . TYR A 1 205 ? 8.987 0.791 -18.931 1.00 81.12 205 TYR A C 1
ATOM 1578 O O . TYR A 1 205 ? 8.577 -0.099 -19.678 1.00 81.12 205 TYR A O 1
ATOM 1586 N N . PRO A 1 206 ? 10.262 1.210 -18.998 1.00 74.50 206 PRO A N 1
ATOM 1587 C CA . PRO A 1 206 ? 11.165 0.683 -20.004 1.00 74.50 206 PRO A CA 1
ATOM 1588 C C . PRO A 1 206 ? 11.553 -0.759 -19.653 1.00 74.50 206 PRO A C 1
ATOM 1590 O O . PRO A 1 206 ? 12.011 -1.052 -18.548 1.00 74.50 206 PRO A O 1
ATOM 1593 N N . LEU A 1 207 ? 11.382 -1.665 -20.619 1.00 70.50 207 LEU A N 1
ATOM 1594 C CA . LEU A 1 207 ? 11.717 -3.090 -20.484 1.00 70.50 207 LEU A CA 1
ATOM 1595 C C . LEU A 1 207 ? 13.223 -3.366 -20.655 1.00 70.50 207 LEU A C 1
ATOM 1597 O O . LEU A 1 207 ? 13.702 -4.463 -20.372 1.00 70.50 207 LEU A O 1
ATOM 1601 N N . THR A 1 208 ? 13.971 -2.360 -21.103 1.00 62.41 208 THR A N 1
ATOM 1602 C CA . THR A 1 208 ? 15.420 -2.382 -21.306 1.00 62.41 208 THR A CA 1
ATOM 1603 C C . THR A 1 208 ? 16.032 -1.129 -20.691 1.00 62.41 208 THR A C 1
ATOM 1605 O O . THR A 1 208 ? 15.478 -0.039 -20.842 1.00 62.41 208 THR A O 1
ATOM 1608 N N . LEU A 1 209 ? 17.173 -1.262 -20.010 1.00 56.78 209 LEU A N 1
ATOM 1609 C CA . LEU A 1 209 ? 17.927 -0.098 -19.541 1.00 56.78 209 LEU A CA 1
ATOM 1610 C C . LEU A 1 209 ? 18.415 0.708 -20.761 1.00 56.78 209 LEU A C 1
ATOM 1612 O O . LEU A 1 209 ? 18.824 0.088 -21.747 1.00 56.78 209 LEU A O 1
ATOM 1616 N N . PRO A 1 210 ? 18.353 2.053 -20.738 1.00 53.72 210 PRO A N 1
ATOM 1617 C CA . PRO A 1 210 ? 19.011 2.845 -21.768 1.00 53.72 210 PRO A CA 1
ATOM 1618 C C . PRO A 1 210 ? 20.510 2.517 -21.768 1.00 53.72 210 PRO A C 1
ATOM 1620 O O . PRO A 1 210 ? 21.110 2.403 -20.696 1.00 53.72 210 PRO A O 1
ATOM 1623 N N . LEU A 1 211 ? 21.052 2.297 -22.971 1.00 51.12 211 LEU A N 1
ATOM 1624 C CA . LEU A 1 211 ? 22.478 2.064 -23.225 1.00 51.12 211 LEU A CA 1
ATOM 1625 C C . LEU A 1 211 ? 23.335 3.240 -22.746 1.00 51.12 211 LEU A C 1
ATOM 1627 O O . LEU A 1 211 ? 22.876 4.397 -22.894 1.00 51.12 211 LEU A O 1
#